Protein AF-A0A6V7ITA4-F1 (afdb_monomer)

Nearest PDB structures (foldseek):
  4k6j-assembly2_B  TM=9.305E-01  e=1.063E-12  Homo sapiens
  4k6j-assembly1_A  TM=8.675E-01  e=6.871E-13  Homo sapiens
  8e0m-assembly3_G  TM=3.648E-01  e=4.131E-01  synthetic construct

Solvent-accessible surface area (backbone atoms only — not comparable to full-atom values): 13290 Å² total; per-residue (Å²): 106,69,67,59,52,50,54,39,35,73,73,67,43,60,83,83,66,52,84,89,68,80,46,73,68,57,54,54,47,48,48,51,46,51,46,28,25,88,87,58,45,62,65,52,37,52,50,36,51,77,73,48,48,52,57,54,44,48,49,50,40,51,54,34,50,54,52,44,63,74,56,42,40,94,79,72,47,85,48,69,80,50,49,54,35,48,56,49,36,30,54,45,30,53,46,50,31,39,37,23,54,95,28,66,67,50,30,56,47,52,56,54,41,80,83,20,46,50,54,59,49,49,52,52,52,46,47,50,33,57,64,46,32,65,77,33,56,34,72,60,80,84,55,71,76,48,71,26,33,49,38,52,54,31,42,52,32,49,47,52,31,52,38,43,43,23,51,80,86,76,90,61,44,58,41,15,49,59,50,56,69,39,86,60,50,64,56,46,42,48,32,44,49,73,50,39,40,80,28,37,25,77,87,50,25,59,58,50,32,51,54,38,49,51,39,52,47,39,29,32,74,72,25,69,69,38,39,52,50,56,72,70,51,70,80,66,82,54,85,78,60,77,80,111

InterPro domains:
  IPR011989 Armadillo-like helical [G3DSA:1.25.10.10] (1-243)
  IPR012502 WAPL domain [PS51271] (1-244)
  IPR016024 Armadillo-type fold [SSF48371] (18-237)
  IPR022771 Wings apart-like protein, C-terminal [PF07814] (1-226)
  IPR039874 Wings apart-like protein [PTHR22100] (1-237)

Sequence (244 aa):
VRQLCADIQAQGHAKHLNLDNITVGQLAMETLLSLTSKRAGEWFKEELRELGGLEHIVKTIKDCHRQIVSSDVTRSGWSEPVLDKLRKVDRCLRVLENVTHKNEENQNYLLKYDDGVLVSTLSNLYYLCGQEIPIYPTIDISDKTSTGAVLRECIIAILNVLINLTHRFNMQSFGSKSLGSQNGIVDCSLHLLLRVPESLPEEKRFDMMMLTLILLINLVEQCDDNKKLLMNAKAPPCPENLFD

Radius of gyration: 18.29 Å; Cα contacts (8 Å, |Δi|>4): 271; chains: 1; bounding box: 39×61×44 Å

Structure (mmCIF, N/CA/C/O backbone):
data_AF-A0A6V7ITA4-F1
#
_entry.id   AF-A0A6V7ITA4-F1
#
loop_
_atom_site.group_PDB
_atom_site.id
_atom_site.type_symbol
_atom_site.label_atom_id
_atom_site.label_alt_id
_atom_site.label_comp_id
_atom_site.label_asym_id
_atom_site.label_entity_id
_atom_site.label_seq_id
_atom_site.pdbx_PDB_ins_code
_atom_site.Cartn_x
_atom_site.Cartn_y
_atom_site.Cartn_z
_atom_site.occupancy
_atom_site.B_iso_or_equiv
_atom_site.auth_seq_id
_atom_site.auth_comp_id
_atom_site.auth_asym_id
_atom_site.auth_atom_id
_atom_site.pdbx_PDB_model_num
ATOM 1 N N . VAL A 1 1 ? 6.123 29.475 -12.576 1.00 60.69 1 VAL A N 1
ATOM 2 C CA . VAL A 1 1 ? 5.907 28.145 -11.951 1.00 60.69 1 VAL A CA 1
ATOM 3 C C . VAL A 1 1 ? 7.199 27.339 -11.894 1.00 60.69 1 VAL A C 1
ATOM 5 O O . VAL A 1 1 ? 7.673 27.145 -10.792 1.00 60.69 1 VAL A O 1
ATOM 8 N N . ARG A 1 2 ? 7.836 26.969 -13.020 1.00 64.44 2 ARG A N 1
ATOM 9 C CA . ARG A 1 2 ? 9.095 26.182 -13.025 1.00 64.44 2 ARG A CA 1
ATOM 10 C C . ARG A 1 2 ? 10.229 26.776 -12.171 1.00 64.44 2 ARG A C 1
ATOM 12 O O . ARG A 1 2 ? 10.816 26.047 -11.388 1.00 64.44 2 ARG A O 1
ATOM 19 N N . GLN A 1 3 ? 10.472 28.089 -12.260 1.00 68.50 3 GLN A N 1
ATOM 20 C CA . GLN A 1 3 ? 11.471 28.773 -11.423 1.00 68.50 3 GLN A CA 1
ATOM 21 C C . GLN A 1 3 ? 11.127 28.688 -9.926 1.00 68.50 3 GLN A C 1
ATOM 23 O O . GLN A 1 3 ? 11.953 28.285 -9.124 1.00 68.50 3 GLN A O 1
ATOM 28 N N . LEU A 1 4 ? 9.865 28.955 -9.573 1.00 68.62 4 LEU A N 1
ATOM 29 C CA . LEU A 1 4 ? 9.365 28.862 -8.198 1.00 68.62 4 LEU A CA 1
ATOM 30 C C . LEU A 1 4 ? 9.500 27.435 -7.636 1.00 68.62 4 LEU A C 1
ATOM 32 O O . LEU A 1 4 ? 9.875 27.238 -6.490 1.00 68.62 4 LEU A O 1
ATOM 36 N N . CYS A 1 5 ? 9.214 26.430 -8.465 1.00 63.66 5 CYS A N 1
ATOM 37 C CA . CYS A 1 5 ? 9.383 25.020 -8.142 1.00 63.66 5 CYS A CA 1
ATOM 38 C C . CYS A 1 5 ? 10.853 24.635 -7.920 1.00 63.66 5 CYS A C 1
ATOM 40 O O . CYS A 1 5 ? 11.138 23.872 -7.002 1.00 63.66 5 CYS A O 1
ATOM 42 N N . ALA A 1 6 ? 11.773 25.178 -8.724 1.00 67.94 6 ALA A N 1
ATOM 43 C CA . ALA A 1 6 ? 13.210 24.977 -8.552 1.00 67.94 6 ALA A CA 1
ATOM 44 C C . ALA A 1 6 ? 13.721 25.627 -7.256 1.00 67.94 6 ALA A C 1
ATOM 46 O O . ALA A 1 6 ? 14.491 25.006 -6.527 1.00 67.94 6 ALA A O 1
ATOM 47 N N . ASP A 1 7 ? 13.230 26.822 -6.919 1.00 70.19 7 ASP A N 1
ATOM 48 C CA . ASP A 1 7 ? 13.590 27.522 -5.682 1.00 70.19 7 ASP A CA 1
ATOM 49 C C . ASP A 1 7 ? 13.069 26.777 -4.436 1.00 70.19 7 ASP A C 1
ATOM 51 O O . ASP A 1 7 ? 13.787 26.633 -3.446 1.00 70.19 7 ASP A O 1
ATOM 55 N N . ILE A 1 8 ? 11.849 26.225 -4.497 1.00 66.56 8 ILE A N 1
ATOM 56 C CA . ILE A 1 8 ? 11.265 25.378 -3.440 1.00 66.56 8 ILE A CA 1
ATOM 57 C C . ILE A 1 8 ? 12.080 24.080 -3.279 1.00 66.56 8 ILE A C 1
ATOM 59 O O . ILE A 1 8 ? 12.412 23.707 -2.150 1.00 66.56 8 ILE A O 1
ATOM 63 N N . GLN A 1 9 ? 12.484 23.444 -4.388 1.00 65.94 9 GLN A N 1
ATOM 64 C CA . GLN A 1 9 ? 13.347 22.255 -4.386 1.00 65.94 9 GLN A CA 1
ATOM 65 C C . GLN A 1 9 ? 14.734 22.532 -3.800 1.00 65.94 9 GLN A C 1
ATOM 67 O O . GLN A 1 9 ? 15.227 21.737 -2.994 1.00 65.94 9 GLN A O 1
ATOM 72 N N . ALA A 1 10 ? 15.336 23.676 -4.129 1.00 64.56 10 ALA A N 1
ATOM 73 C CA . ALA A 1 10 ? 16.619 24.116 -3.584 1.00 64.56 10 ALA A CA 1
ATOM 74 C C . ALA A 1 10 ? 16.559 24.385 -2.069 1.00 64.56 10 ALA A C 1
ATOM 76 O O . ALA A 1 10 ? 17.535 24.149 -1.360 1.00 64.56 10 ALA A O 1
ATOM 77 N N . GLN A 1 11 ? 15.399 24.799 -1.549 1.00 67.88 11 GLN A N 1
ATOM 78 C CA . GLN A 1 11 ? 15.139 24.937 -0.109 1.00 67.88 11 GLN A CA 1
ATOM 79 C C . GLN A 1 11 ? 14.863 23.591 0.593 1.00 67.88 11 GLN A C 1
ATOM 81 O O . GLN A 1 11 ? 14.583 23.555 1.792 1.00 67.88 11 GLN A O 1
ATOM 86 N N . GLY A 1 12 ? 14.946 22.469 -0.131 1.00 58.97 12 GLY A N 1
ATOM 87 C CA . GLY A 1 12 ? 14.715 21.122 0.392 1.00 58.97 12 GLY A CA 1
ATOM 88 C C . GLY A 1 12 ? 13.239 20.730 0.498 1.00 58.97 12 GLY A C 1
ATOM 89 O O . GLY A 1 12 ? 12.929 19.656 1.021 1.00 58.97 12 GLY A O 1
ATOM 90 N N . HIS A 1 13 ? 12.331 21.568 -0.003 1.00 56.75 13 HIS A N 1
ATOM 91 C CA . HIS A 1 13 ? 10.898 21.302 -0.093 1.00 56.75 13 HIS A CA 1
ATOM 92 C C . HIS A 1 13 ? 10.588 20.683 -1.472 1.00 56.75 13 HIS A C 1
ATOM 94 O O . HIS A 1 13 ? 11.157 21.094 -2.464 1.00 56.75 13 HIS A O 1
ATOM 100 N N . ALA A 1 14 ? 9.730 19.662 -1.573 1.00 57.62 14 ALA A N 1
ATOM 101 C CA . ALA A 1 14 ? 9.405 18.991 -2.849 1.00 57.62 14 ALA A CA 1
ATOM 102 C C . ALA A 1 14 ? 10.571 18.255 -3.565 1.00 57.62 14 ALA A C 1
ATOM 104 O O . ALA A 1 14 ? 10.773 18.377 -4.774 1.00 57.62 14 ALA A O 1
ATOM 105 N N . LYS A 1 15 ? 11.328 17.417 -2.835 1.00 57.41 15 LYS A N 1
ATOM 106 C CA . LYS A 1 15 ? 12.465 16.624 -3.370 1.00 57.41 15 LYS A CA 1
ATOM 107 C C . LYS A 1 15 ? 12.127 15.719 -4.567 1.00 57.41 15 LYS A C 1
ATOM 109 O O . LYS A 1 15 ? 13.038 15.330 -5.292 1.00 57.41 15 LYS A O 1
ATOM 114 N N . HIS A 1 16 ? 10.856 15.376 -4.772 1.00 54.78 16 HIS A N 1
ATOM 115 C CA . HIS A 1 16 ? 10.417 14.470 -5.839 1.00 54.78 16 HIS A CA 1
ATOM 116 C C . HIS A 1 16 ? 9.893 15.200 -7.078 1.00 54.78 16 HIS A C 1
ATOM 118 O O . HIS A 1 16 ? 9.454 14.550 -8.029 1.00 54.78 16 HIS A O 1
ATOM 124 N N . LEU A 1 17 ? 9.946 16.534 -7.094 1.00 60.38 17 LEU A N 1
ATOM 125 C CA . LEU A 1 17 ? 9.486 17.305 -8.233 1.00 60.38 17 LEU A CA 1
ATOM 126 C C . LEU A 1 17 ? 10.479 17.170 -9.399 1.00 60.38 17 LEU A C 1
ATOM 128 O O . LEU A 1 17 ? 11.641 17.563 -9.299 1.00 60.38 17 LEU A O 1
ATOM 132 N N . ASN A 1 18 ? 10.015 16.605 -10.515 1.00 61.19 18 ASN A N 1
ATOM 133 C CA . ASN A 1 18 ? 10.768 16.592 -11.764 1.00 61.19 18 ASN A CA 1
ATOM 134 C C . ASN A 1 18 ? 10.519 17.914 -12.507 1.00 61.19 18 ASN A C 1
ATOM 136 O O . ASN A 1 18 ? 9.431 18.140 -13.042 1.00 61.19 18 ASN A O 1
ATOM 140 N N . LEU A 1 19 ? 11.524 18.792 -12.519 1.00 62.81 19 LEU A N 1
ATOM 141 C CA . LEU A 1 19 ? 11.440 20.130 -13.111 1.00 62.81 19 LEU A CA 1
ATOM 142 C C . LEU A 1 19 ? 11.263 20.122 -14.635 1.00 62.81 19 LEU A C 1
ATOM 144 O O . LEU A 1 19 ? 10.888 21.156 -15.193 1.00 62.81 19 LEU A O 1
ATOM 148 N N . ASP A 1 20 ? 11.513 18.995 -15.303 1.00 57.41 20 ASP A N 1
ATOM 149 C CA . ASP A 1 20 ? 11.429 18.874 -16.761 1.00 57.41 20 ASP A CA 1
ATOM 150 C C . ASP A 1 20 ? 10.032 18.480 -17.251 1.00 57.41 20 ASP A C 1
ATOM 152 O O . ASP A 1 20 ? 9.725 18.656 -18.428 1.00 57.41 20 ASP A O 1
ATOM 156 N N . ASN A 1 21 ? 9.153 18.015 -16.355 1.00 57.50 21 ASN A N 1
ATOM 157 C CA . ASN A 1 21 ? 7.785 17.635 -16.703 1.00 57.50 21 ASN A CA 1
ATOM 158 C C . ASN A 1 21 ? 6.817 17.897 -15.536 1.00 57.50 21 ASN A C 1
ATOM 160 O O . ASN A 1 21 ? 6.356 16.968 -14.876 1.00 57.50 21 ASN A O 1
ATOM 164 N N . ILE A 1 22 ? 6.550 19.179 -15.252 1.00 67.50 22 ILE A N 1
ATOM 165 C CA . ILE A 1 22 ? 5.687 19.616 -14.143 1.00 67.50 22 ILE A CA 1
ATOM 166 C C . ILE A 1 22 ? 4.214 19.489 -14.546 1.00 67.50 22 ILE A C 1
ATOM 168 O O . ILE A 1 22 ? 3.698 20.284 -15.331 1.00 67.50 22 ILE A O 1
ATOM 172 N N . THR A 1 23 ? 3.515 18.522 -13.956 1.00 73.81 23 THR A N 1
ATOM 173 C CA . THR A 1 23 ? 2.066 18.335 -14.132 1.00 73.81 23 THR A CA 1
ATOM 174 C C . THR A 1 23 ? 1.264 18.945 -12.978 1.00 73.81 23 THR A C 1
ATOM 176 O O . THR A 1 23 ? 1.737 19.024 -11.842 1.00 73.81 23 THR A O 1
ATOM 179 N N . VAL A 1 24 ? 0.004 19.320 -13.237 1.00 78.44 24 VAL A N 1
ATOM 180 C CA . VAL A 1 24 ? -0.931 19.798 -12.193 1.00 78.44 24 VAL A CA 1
ATOM 181 C C . VAL A 1 24 ? -1.080 18.765 -11.072 1.00 78.44 24 VAL A C 1
ATOM 183 O O . VAL A 1 24 ? -1.081 19.121 -9.896 1.00 78.44 24 VAL A O 1
ATOM 186 N N . GLY A 1 25 ? -1.136 17.477 -11.428 1.00 72.75 25 GLY A N 1
ATOM 187 C CA . GLY A 1 25 ? -1.237 16.386 -10.461 1.00 72.75 25 GLY A CA 1
ATOM 188 C C . GLY A 1 25 ? -0.031 16.294 -9.522 1.00 72.75 25 GLY A C 1
ATOM 189 O O . GLY A 1 25 ? -0.215 16.087 -8.327 1.00 72.75 25 GLY A O 1
ATOM 190 N N . GLN A 1 26 ? 1.194 16.493 -10.022 1.00 70.88 26 GLN A N 1
ATOM 191 C CA . GLN A 1 26 ? 2.394 16.513 -9.175 1.00 70.88 26 GLN A CA 1
ATOM 192 C C . GLN A 1 26 ? 2.409 17.714 -8.227 1.00 70.88 26 GLN A C 1
ATOM 194 O O . GLN A 1 26 ? 2.736 17.551 -7.058 1.00 70.88 26 GLN A O 1
ATOM 199 N N . LEU A 1 27 ? 2.014 18.902 -8.692 1.00 77.75 27 LEU A N 1
ATOM 200 C CA . LEU A 1 27 ? 1.957 20.095 -7.839 1.00 77.75 27 LEU A CA 1
ATOM 201 C C . LEU A 1 27 ? 0.903 19.968 -6.734 1.00 77.75 27 LEU A C 1
ATOM 203 O O . LEU A 1 27 ? 1.170 20.310 -5.581 1.00 77.75 27 LEU A O 1
ATOM 207 N N . ALA A 1 28 ? -0.278 19.446 -7.073 1.00 82.19 28 ALA A N 1
ATOM 208 C CA . ALA A 1 28 ? -1.325 19.166 -6.096 1.00 82.19 28 ALA A CA 1
ATOM 209 C C . ALA A 1 28 ? -0.848 18.142 -5.055 1.00 82.19 28 ALA A C 1
ATOM 211 O O . ALA A 1 28 ? -1.028 18.341 -3.856 1.00 82.19 28 ALA A O 1
ATOM 212 N N . MET A 1 29 ? -0.170 17.087 -5.509 1.00 81.69 29 MET A N 1
ATOM 213 C CA . MET A 1 29 ? 0.399 16.058 -4.645 1.00 81.69 29 MET A CA 1
ATOM 214 C C . MET A 1 29 ? 1.464 16.615 -3.689 1.00 81.69 29 MET A C 1
ATOM 216 O O . MET A 1 29 ? 1.398 16.365 -2.490 1.00 81.69 29 MET A O 1
ATOM 220 N N . GLU A 1 30 ? 2.416 17.407 -4.183 1.00 80.19 30 GLU A N 1
ATOM 221 C CA . GLU A 1 30 ? 3.444 18.035 -3.339 1.00 80.19 30 GLU A CA 1
ATOM 222 C C . GLU A 1 30 ? 2.838 19.014 -2.327 1.00 80.19 30 GLU A C 1
ATOM 224 O O . GLU A 1 30 ? 3.294 19.106 -1.187 1.00 80.19 30 GLU A O 1
ATOM 229 N N . THR A 1 31 ? 1.756 19.697 -2.705 1.00 85.00 31 THR A N 1
ATOM 230 C CA . THR A 1 31 ? 1.006 20.563 -1.790 1.00 85.00 31 THR A CA 1
ATOM 231 C C . THR A 1 31 ? 0.350 19.742 -0.680 1.00 85.00 31 THR A C 1
ATOM 233 O O . THR A 1 31 ? 0.518 20.072 0.491 1.00 85.00 31 THR A O 1
ATOM 236 N N . LEU A 1 32 ? -0.319 18.632 -1.014 1.00 85.12 32 LEU A N 1
ATOM 237 C CA . LEU A 1 32 ? -0.894 17.719 -0.018 1.00 85.12 32 LEU A CA 1
ATOM 238 C C . LEU A 1 32 ? 0.179 17.141 0.911 1.00 85.12 32 LEU A C 1
ATOM 240 O O . LEU A 1 32 ? -0.010 17.138 2.125 1.00 85.12 32 LEU A O 1
ATOM 244 N N . LEU A 1 33 ? 1.324 16.699 0.381 1.00 84.19 33 LEU A N 1
ATOM 245 C CA . LEU A 1 33 ? 2.436 16.202 1.200 1.00 84.19 33 LEU A CA 1
ATOM 246 C C . LEU A 1 33 ? 2.989 17.279 2.138 1.00 84.19 33 LEU A C 1
ATOM 248 O O . LEU A 1 33 ? 3.294 16.985 3.293 1.00 84.19 33 LEU A O 1
ATOM 252 N N . SER A 1 34 ? 3.101 18.519 1.662 1.00 86.00 34 SER A N 1
ATOM 253 C CA . SER A 1 34 ? 3.565 19.653 2.462 1.00 86.00 34 SER A CA 1
ATOM 254 C C . SER A 1 34 ? 2.594 19.977 3.604 1.00 86.00 34 SER A C 1
ATOM 256 O O . SER A 1 34 ? 3.008 20.044 4.765 1.00 86.00 34 SER A O 1
ATOM 258 N N . LEU A 1 35 ? 1.297 20.090 3.296 1.00 86.06 35 LEU A N 1
ATOM 259 C CA . LEU A 1 35 ? 0.243 20.431 4.260 1.00 86.06 35 LEU A CA 1
ATOM 260 C C . LEU A 1 35 ? -0.026 19.321 5.285 1.00 86.06 35 LEU A C 1
ATOM 262 O O . LEU A 1 35 ? -0.475 19.604 6.387 1.00 86.06 35 LEU A O 1
ATOM 266 N N . THR A 1 36 ? 0.273 18.066 4.949 1.00 83.56 36 THR A N 1
ATOM 267 C CA . THR A 1 36 ? 0.129 16.909 5.857 1.00 83.56 36 THR A CA 1
ATOM 268 C C . THR A 1 36 ? 1.426 16.552 6.590 1.00 83.56 36 THR A C 1
ATOM 270 O O . THR A 1 36 ? 1.469 15.592 7.364 1.00 83.56 36 THR A O 1
ATOM 273 N N . SER A 1 37 ? 2.509 17.296 6.346 1.00 84.50 37 SER A N 1
ATOM 274 C CA . SER A 1 37 ? 3.824 17.006 6.916 1.00 84.50 37 SER A CA 1
ATOM 275 C C . SER A 1 37 ? 3.876 17.253 8.427 1.00 84.50 37 SER A C 1
ATOM 277 O O . SER A 1 37 ? 3.111 18.036 8.985 1.00 84.50 37 SER A O 1
ATOM 279 N N . LYS A 1 38 ? 4.878 16.666 9.098 1.00 76.44 38 LYS A N 1
ATOM 280 C CA . LYS A 1 38 ? 5.158 16.918 10.528 1.00 76.44 38 LYS A CA 1
ATOM 281 C C . LYS A 1 38 ? 5.292 18.407 10.872 1.00 76.44 38 LYS A C 1
ATOM 283 O O . LYS A 1 38 ? 5.016 18.791 12.000 1.00 76.44 38 LYS A O 1
ATOM 288 N N . ARG A 1 39 ? 5.736 19.232 9.917 1.00 78.31 39 ARG A N 1
ATOM 289 C CA . ARG A 1 39 ? 5.937 20.676 10.102 1.00 78.31 39 ARG A CA 1
ATOM 290 C C . ARG A 1 39 ? 4.622 21.459 10.085 1.00 78.31 39 ARG A C 1
ATOM 292 O O . ARG A 1 39 ? 4.556 22.507 10.714 1.00 78.31 39 ARG A O 1
ATOM 299 N N . ALA A 1 40 ? 3.616 20.974 9.361 1.00 79.69 40 ALA A N 1
ATOM 300 C CA . ALA A 1 40 ? 2.336 21.656 9.189 1.00 79.69 40 ALA A CA 1
ATOM 301 C C . ALA A 1 40 ? 1.361 21.438 10.364 1.00 79.69 40 ALA A C 1
ATOM 303 O O . ALA A 1 40 ? 0.397 22.185 10.497 1.00 79.69 40 ALA A O 1
ATOM 304 N N . GLY A 1 41 ? 1.638 20.464 11.239 1.00 79.38 41 GLY A N 1
ATOM 305 C CA . GLY A 1 41 ? 0.789 20.131 12.385 1.00 79.38 41 GLY A CA 1
ATOM 306 C C . GLY A 1 41 ? -0.314 19.121 12.049 1.00 79.38 41 GLY A C 1
ATOM 307 O O . GLY A 1 41 ? -0.282 18.468 11.005 1.00 79.38 41 GLY A O 1
ATOM 308 N N . GLU A 1 42 ? -1.263 18.945 12.970 1.00 84.62 42 GLU A N 1
ATOM 309 C CA . GLU A 1 42 ? -2.320 17.921 12.869 1.00 84.62 42 GLU A CA 1
ATOM 310 C C . GLU A 1 42 ? -3.604 18.431 12.213 1.00 84.62 42 GLU A C 1
ATOM 312 O O . GLU A 1 42 ? -4.275 17.650 11.543 1.00 84.62 42 GLU A O 1
ATOM 317 N N . TRP A 1 43 ? -3.873 19.739 12.292 1.00 88.06 43 TRP A N 1
ATOM 318 C CA . TRP A 1 43 ? -5.112 20.357 11.803 1.00 88.06 43 TRP A CA 1
ATOM 319 C C . TRP A 1 43 ? -5.505 19.907 10.387 1.00 88.06 43 TRP A C 1
ATOM 321 O O . TRP A 1 43 ? -6.607 19.416 10.174 1.00 88.06 43 TRP A O 1
ATOM 331 N N . PHE A 1 44 ? -4.594 19.988 9.410 1.00 89.75 44 PHE A N 1
ATOM 332 C CA . PHE A 1 44 ? -4.937 19.625 8.030 1.00 89.75 44 PHE A CA 1
ATOM 333 C C . PHE A 1 44 ? -5.177 18.117 7.847 1.00 89.75 44 PHE A C 1
ATOM 335 O O . PHE A 1 44 ? -5.891 17.709 6.934 1.00 89.75 44 PHE A O 1
ATOM 342 N N . LYS A 1 45 ? -4.588 17.266 8.699 1.00 93.06 45 LYS A N 1
ATOM 343 C CA . LYS A 1 45 ? -4.830 15.816 8.657 1.00 93.06 45 LYS A CA 1
ATOM 344 C C . LYS A 1 45 ? -6.254 15.484 9.096 1.00 93.06 45 LYS A C 1
ATOM 346 O O . LYS A 1 45 ? -6.831 14.547 8.550 1.00 93.06 45 LYS A O 1
ATOM 351 N N . GLU A 1 46 ? -6.774 16.219 10.075 1.00 92.56 46 GLU A N 1
ATOM 352 C CA . GLU A 1 46 ? -8.144 16.093 10.582 1.00 92.56 46 GLU A CA 1
ATOM 353 C C . GLU A 1 46 ? -9.138 16.686 9.585 1.00 92.56 46 GLU A C 1
ATOM 355 O O . GLU A 1 46 ? -10.061 15.995 9.164 1.00 92.56 46 GLU A O 1
ATOM 360 N N . GLU A 1 47 ? -8.873 17.895 9.087 1.00 93.62 47 GLU A N 1
ATOM 361 C CA . GLU A 1 47 ? -9.710 18.555 8.079 1.00 93.62 47 GLU A CA 1
ATOM 362 C C . GLU A 1 47 ? -9.846 17.697 6.804 1.00 93.62 47 GLU A C 1
ATOM 364 O O . GLU A 1 47 ? -10.934 17.544 6.248 1.00 93.62 47 GLU A O 1
ATOM 369 N N . LEU A 1 48 ? -8.755 17.061 6.352 1.00 94.44 48 LEU A N 1
ATOM 370 C CA . LEU A 1 48 ? -8.792 16.169 5.188 1.00 94.44 48 LEU A CA 1
ATOM 371 C C . LEU A 1 48 ? -9.713 14.958 5.406 1.00 94.44 48 LEU A C 1
ATOM 373 O O . LEU A 1 48 ? -10.309 14.472 4.444 1.00 94.44 48 LEU A O 1
ATOM 377 N N . ARG A 1 49 ? -9.825 14.463 6.643 1.00 96.69 49 ARG A N 1
ATOM 378 C CA . ARG A 1 49 ? -10.770 13.402 7.011 1.00 96.69 49 ARG A CA 1
ATOM 379 C C . ARG A 1 49 ? -12.195 13.946 7.060 1.00 96.69 49 ARG A C 1
ATOM 381 O O . ARG A 1 49 ? -13.075 13.359 6.445 1.00 96.69 49 ARG A O 1
ATOM 388 N N . GLU A 1 50 ? -12.421 15.059 7.750 1.00 95.88 50 GLU A N 1
ATOM 389 C CA . GLU A 1 50 ? -13.760 15.634 7.952 1.00 95.88 50 GLU A CA 1
ATOM 390 C C . GLU A 1 50 ? -14.434 16.063 6.644 1.00 95.88 50 GLU A C 1
ATOM 392 O O . GLU A 1 50 ? -15.646 15.916 6.490 1.00 95.88 50 GLU A O 1
ATOM 397 N N . LEU A 1 51 ? -13.650 16.529 5.669 1.00 95.56 51 LEU A N 1
ATOM 398 C CA . LEU A 1 51 ? -14.143 16.949 4.355 1.00 95.56 51 LEU A CA 1
ATOM 399 C C . LEU A 1 51 ? -14.238 15.810 3.322 1.00 95.56 51 LEU A C 1
ATOM 401 O O . LEU A 1 51 ? -14.512 16.070 2.147 1.00 95.56 51 LEU A O 1
ATOM 405 N N . GLY A 1 52 ? -14.006 14.554 3.712 1.00 94.94 52 GLY A N 1
ATOM 406 C CA . GLY A 1 52 ? -14.152 13.397 2.822 1.00 94.94 52 GLY A CA 1
ATOM 407 C C . GLY A 1 52 ? -12.956 13.132 1.890 1.00 94.94 52 GLY A C 1
ATOM 408 O O . GLY A 1 52 ? -13.063 12.406 0.892 1.00 94.94 52 GLY A O 1
ATOM 409 N N . GLY A 1 53 ? -11.808 13.764 2.149 1.00 96.12 53 GLY A N 1
ATOM 410 C CA . GLY A 1 53 ? -10.612 13.647 1.315 1.00 96.12 53 GLY A CA 1
ATOM 411 C C . GLY A 1 53 ? -9.966 12.264 1.389 1.00 96.12 53 GLY A C 1
ATOM 412 O O . GLY A 1 53 ? -9.486 11.752 0.373 1.00 96.12 53 GLY A O 1
ATOM 413 N N . LEU A 1 54 ? -9.994 11.622 2.561 1.00 97.50 54 LEU A N 1
ATOM 414 C CA . LEU A 1 54 ? -9.440 10.278 2.746 1.00 97.50 54 LEU A CA 1
ATOM 415 C C . LEU A 1 54 ? -10.210 9.230 1.932 1.00 97.50 54 LEU A C 1
ATOM 417 O O . LEU A 1 54 ? -9.609 8.368 1.295 1.00 97.50 54 LEU A O 1
ATOM 421 N N . GLU A 1 55 ? -11.526 9.347 1.866 1.00 97.56 55 GLU A N 1
ATOM 422 C CA . GLU A 1 55 ? -12.442 8.480 1.132 1.00 97.56 55 GLU A CA 1
ATOM 423 C C . GLU A 1 55 ? -12.175 8.560 -0.363 1.00 97.56 55 GLU A C 1
ATOM 425 O O . GLU A 1 55 ? -12.135 7.537 -1.052 1.00 97.56 55 GLU A O 1
ATOM 430 N N . HIS A 1 56 ? -11.932 9.770 -0.871 1.00 97.06 56 HIS A N 1
ATOM 431 C CA . HIS A 1 56 ? -11.556 9.968 -2.263 1.00 97.06 56 HIS A CA 1
ATOM 432 C C . HIS A 1 56 ? -10.215 9.295 -2.594 1.00 97.06 56 HIS A C 1
ATOM 434 O O . HIS A 1 56 ? -10.073 8.672 -3.654 1.00 97.06 56 HIS A O 1
ATOM 440 N N . ILE A 1 57 ? -9.242 9.373 -1.682 1.00 97.75 57 ILE A N 1
ATOM 441 C CA . ILE A 1 57 ? -7.942 8.709 -1.827 1.00 97.75 57 ILE A CA 1
ATOM 442 C C . ILE A 1 57 ? -8.117 7.183 -1.812 1.00 97.75 57 ILE A C 1
ATOM 444 O O . ILE A 1 57 ? -7.642 6.511 -2.730 1.00 97.75 57 ILE A O 1
ATOM 448 N N . VAL A 1 58 ? -8.849 6.631 -0.839 1.00 98.50 58 VAL A N 1
ATOM 449 C CA . VAL A 1 58 ? -9.122 5.184 -0.739 1.00 98.50 58 VAL A CA 1
ATOM 450 C C . VAL A 1 58 ? -9.852 4.679 -1.983 1.00 98.50 58 VAL A C 1
ATOM 452 O O . VAL A 1 58 ? -9.450 3.671 -2.568 1.00 98.50 58 VAL A O 1
ATOM 455 N N . LYS A 1 59 ? -10.875 5.402 -2.452 1.00 98.19 59 LYS A N 1
ATOM 456 C CA . LYS A 1 59 ? -11.600 5.074 -3.686 1.00 98.19 59 LYS A CA 1
ATOM 457 C C . LYS A 1 59 ? -10.671 5.066 -4.897 1.00 98.19 59 LYS A C 1
ATOM 459 O O . LYS A 1 59 ? -10.715 4.135 -5.694 1.00 98.19 59 LYS A O 1
ATOM 464 N N . THR A 1 60 ? -9.784 6.052 -5.001 1.00 97.94 60 THR A N 1
ATOM 465 C CA . THR A 1 60 ? -8.794 6.119 -6.082 1.00 97.94 60 THR A CA 1
ATOM 466 C C . THR A 1 60 ? -7.857 4.910 -6.071 1.00 97.94 60 THR A C 1
ATOM 468 O O . THR A 1 60 ? -7.607 4.334 -7.133 1.00 97.94 60 THR A O 1
ATOM 471 N N . ILE A 1 61 ?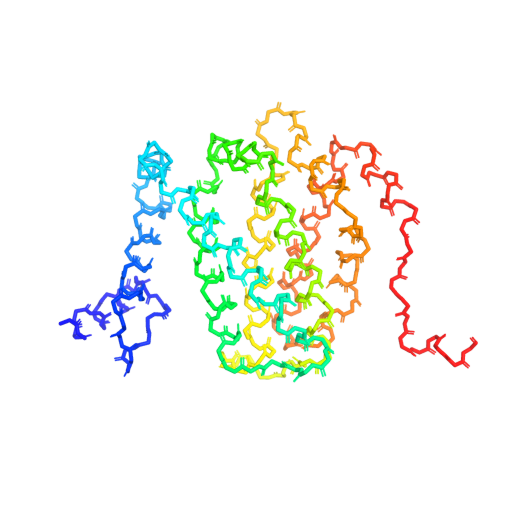 -7.366 4.497 -4.897 1.00 98.62 61 ILE A N 1
ATOM 472 C CA . ILE A 1 61 ? -6.520 3.301 -4.752 1.00 98.62 61 ILE A CA 1
ATOM 473 C C . ILE A 1 61 ? -7.301 2.045 -5.164 1.00 98.62 61 ILE A C 1
ATOM 475 O O . ILE A 1 61 ? -6.803 1.261 -5.973 1.00 98.62 61 ILE A O 1
ATOM 479 N N . LYS A 1 62 ? -8.538 1.885 -4.676 1.00 98.44 62 LYS A N 1
ATOM 480 C CA . LYS A 1 62 ? -9.438 0.761 -5.000 1.00 98.44 62 LYS A CA 1
ATOM 481 C C . LYS A 1 62 ? -9.703 0.655 -6.505 1.00 98.44 62 LYS A C 1
ATOM 483 O O . LYS A 1 62 ? -9.591 -0.432 -7.074 1.00 98.44 62 LYS A O 1
ATOM 488 N N . ASP A 1 63 ? -9.991 1.776 -7.161 1.00 98.25 63 ASP A N 1
ATOM 489 C CA . ASP A 1 63 ? -10.250 1.830 -8.602 1.00 98.25 63 ASP A CA 1
ATOM 490 C C . ASP A 1 63 ? -8.993 1.495 -9.420 1.00 98.25 63 ASP A C 1
ATOM 492 O O . ASP A 1 63 ? -9.071 0.747 -10.397 1.00 98.25 63 ASP A O 1
ATOM 496 N N . CYS A 1 64 ? -7.820 1.992 -9.009 1.00 98.31 64 CYS A N 1
ATOM 497 C CA . CYS A 1 64 ? -6.550 1.650 -9.656 1.00 98.31 64 CYS A CA 1
ATOM 498 C C . CYS A 1 64 ? -6.214 0.165 -9.482 1.00 98.31 64 CYS A C 1
ATOM 500 O O . CYS A 1 64 ? -5.893 -0.497 -10.467 1.00 98.31 64 CYS A O 1
ATOM 502 N N . HIS A 1 65 ? -6.353 -0.374 -8.268 1.00 97.94 65 HIS A N 1
ATOM 503 C CA . HIS A 1 65 ? -6.160 -1.796 -7.980 1.00 97.94 65 HIS A CA 1
ATOM 504 C C . HIS A 1 65 ? -7.062 -2.675 -8.853 1.00 97.94 65 HIS A C 1
ATOM 506 O O . HIS A 1 65 ? -6.568 -3.578 -9.525 1.00 97.94 65 HIS A O 1
ATOM 512 N N . ARG A 1 66 ? -8.365 -2.368 -8.932 1.00 97.75 66 ARG A N 1
ATOM 513 C CA . ARG A 1 66 ? -9.310 -3.106 -9.787 1.00 97.75 66 ARG A CA 1
ATOM 514 C C . ARG A 1 66 ? -8.842 -3.148 -11.241 1.00 97.75 66 ARG A C 1
ATOM 516 O O . ARG A 1 66 ? -8.937 -4.185 -11.891 1.00 97.75 66 ARG A O 1
ATOM 523 N N . GLN A 1 67 ? -8.342 -2.025 -11.748 1.00 97.00 67 GLN A N 1
ATOM 524 C CA . GLN A 1 67 ? -7.857 -1.937 -13.119 1.00 97.00 67 GLN A CA 1
ATOM 525 C C . GLN A 1 67 ? -6.541 -2.699 -13.342 1.00 97.00 67 GLN A C 1
ATOM 527 O O . GLN A 1 67 ? -6.376 -3.307 -14.400 1.00 97.00 67 GLN A O 1
ATOM 532 N N . ILE A 1 68 ? -5.624 -2.684 -12.370 1.00 96.75 68 ILE A N 1
ATOM 533 C CA . ILE A 1 68 ? -4.380 -3.471 -12.410 1.00 96.75 68 ILE A CA 1
ATOM 534 C C . ILE A 1 68 ? -4.720 -4.964 -12.465 1.00 96.75 68 ILE A C 1
ATOM 536 O O . ILE A 1 68 ? -4.272 -5.653 -13.377 1.00 96.75 68 ILE A O 1
ATOM 540 N N . VAL A 1 69 ? -5.601 -5.437 -11.577 1.00 93.62 69 VAL A N 1
ATOM 541 C CA . VAL A 1 69 ? -6.057 -6.838 -11.555 1.00 93.62 69 VAL A CA 1
ATOM 542 C C . VAL A 1 69 ? -6.738 -7.224 -12.868 1.00 93.62 69 VAL A C 1
ATOM 544 O O . VAL A 1 69 ? -6.437 -8.272 -13.430 1.00 93.62 69 VAL A O 1
ATOM 547 N N . SER A 1 70 ? -7.603 -6.362 -13.417 1.00 94.25 70 SER A N 1
ATOM 548 C CA . SER A 1 70 ? -8.270 -6.639 -14.699 1.00 94.25 70 SER A CA 1
ATOM 549 C C . SER A 1 70 ? -7.326 -6.700 -15.903 1.00 94.25 70 SER A C 1
ATOM 551 O O . SER A 1 70 ? -7.735 -7.170 -16.959 1.00 94.25 70 SER A O 1
ATOM 553 N N . SER A 1 71 ? -6.093 -6.206 -15.759 1.00 92.75 71 SER A N 1
ATOM 554 C CA . SER A 1 71 ? -5.097 -6.209 -16.833 1.00 92.75 71 SER A CA 1
ATOM 555 C C . SER A 1 71 ? -4.265 -7.499 -16.875 1.00 92.75 71 SER A C 1
ATOM 557 O O . SER A 1 71 ? -3.467 -7.631 -17.788 1.00 92.75 71 SER A O 1
ATOM 559 N N . ASP A 1 72 ? -4.438 -8.424 -15.916 1.00 89.06 72 ASP A N 1
ATOM 560 C CA . ASP A 1 72 ? -3.706 -9.704 -15.805 1.00 89.06 72 ASP A CA 1
ATOM 561 C C . ASP A 1 72 ? -2.175 -9.563 -15.963 1.00 89.06 72 ASP A C 1
ATOM 563 O O . ASP A 1 72 ? -1.521 -10.301 -16.703 1.00 89.06 72 ASP A O 1
ATOM 567 N N . VAL A 1 73 ? -1.594 -8.590 -15.245 1.00 91.19 73 VAL A N 1
ATOM 568 C CA . VAL A 1 73 ? -0.163 -8.228 -15.343 1.00 91.19 73 VAL A CA 1
ATOM 569 C C . VAL A 1 73 ? 0.788 -9.405 -15.124 1.00 91.19 73 VAL A C 1
ATOM 571 O O . VAL A 1 73 ? 1.851 -9.440 -15.734 1.00 91.19 73 VAL A O 1
ATOM 574 N N . THR A 1 74 ? 0.376 -10.402 -14.335 1.00 87.75 74 THR A N 1
ATOM 575 C CA . THR A 1 74 ? 1.164 -11.617 -14.064 1.00 87.75 74 THR A CA 1
ATOM 576 C C . THR A 1 74 ? 1.363 -12.495 -15.303 1.00 87.75 74 THR A C 1
ATOM 578 O O . THR A 1 74 ? 2.304 -13.282 -15.365 1.00 87.75 74 THR A O 1
ATOM 581 N N . ARG A 1 75 ? 0.491 -12.364 -16.314 1.00 88.88 75 ARG A N 1
ATOM 582 C CA . ARG A 1 75 ? 0.587 -13.091 -17.588 1.00 88.88 75 ARG A CA 1
ATOM 583 C C . ARG A 1 75 ? 0.983 -12.200 -18.753 1.00 88.88 75 ARG A C 1
ATOM 585 O O . ARG A 1 75 ? 1.746 -12.631 -19.612 1.00 88.88 75 ARG A O 1
ATOM 592 N N . SER A 1 76 ? 0.444 -10.984 -18.817 1.00 90.00 76 SER A N 1
ATOM 593 C CA . SER A 1 76 ? 0.673 -10.066 -19.939 1.00 90.00 76 SER A CA 1
ATOM 594 C C . SER A 1 76 ? 1.887 -9.155 -19.757 1.00 90.00 76 SER A C 1
ATOM 596 O O . SER A 1 76 ? 2.247 -8.435 -20.687 1.00 90.00 76 SER A O 1
ATOM 598 N N . GLY A 1 77 ? 2.479 -9.134 -18.562 1.00 92.31 77 GLY A N 1
ATOM 599 C CA . GLY A 1 77 ? 3.490 -8.161 -18.172 1.00 92.31 77 GLY A CA 1
ATOM 600 C C . GLY A 1 77 ? 2.916 -6.768 -17.894 1.00 92.31 77 GLY A C 1
ATOM 601 O O . GLY A 1 77 ? 1.716 -6.500 -18.045 1.00 92.31 77 GLY A O 1
ATOM 602 N N . TRP A 1 78 ? 3.801 -5.860 -17.481 1.00 96.44 78 TRP A N 1
ATOM 603 C CA . TRP A 1 78 ? 3.457 -4.485 -17.122 1.00 96.44 78 TRP A CA 1
ATOM 604 C C . TRP A 1 78 ? 3.547 -3.548 -18.324 1.00 96.44 78 TRP A C 1
ATOM 606 O O . TRP A 1 78 ? 4.627 -3.268 -18.835 1.00 96.44 78 TRP A O 1
ATOM 616 N N . SER A 1 79 ? 2.403 -3.009 -18.744 1.00 95.25 79 SER A N 1
ATOM 617 C CA . SER A 1 79 ? 2.349 -1.925 -19.729 1.00 95.25 79 SER A CA 1
ATOM 618 C C . SER A 1 79 ? 2.378 -0.553 -19.048 1.00 95.25 79 SER A C 1
ATOM 620 O O . SER A 1 79 ? 1.925 -0.409 -17.909 1.00 95.25 79 SER A O 1
ATOM 622 N N . GLU A 1 80 ? 2.850 0.482 -19.750 1.00 94.31 80 GLU A N 1
ATOM 623 C CA . GLU A 1 80 ? 2.903 1.851 -19.206 1.00 94.31 80 GLU A CA 1
ATOM 624 C C . GLU A 1 80 ? 1.563 2.366 -18.649 1.00 94.31 80 GLU A C 1
ATOM 626 O O . GLU A 1 80 ? 1.557 2.887 -17.534 1.00 94.31 80 GLU A O 1
ATOM 631 N N . PRO A 1 81 ? 0.399 2.151 -19.302 1.00 95.44 81 PRO A N 1
ATOM 632 C CA . PRO A 1 81 ? -0.882 2.567 -18.730 1.00 95.44 81 PRO A CA 1
ATOM 633 C C . PRO A 1 81 ? -1.205 1.904 -17.386 1.00 95.44 81 PRO A C 1
ATOM 635 O O . PRO A 1 81 ? -1.949 2.466 -16.582 1.00 95.44 81 PRO A O 1
ATOM 638 N N . VAL A 1 82 ? -0.696 0.694 -17.137 1.00 96.19 82 VAL A N 1
ATOM 639 C CA . VAL A 1 82 ? -0.883 -0.010 -15.862 1.00 96.19 82 VAL A CA 1
ATOM 640 C C . VAL A 1 82 ? 0.131 0.476 -14.827 1.00 96.19 82 VAL A C 1
ATOM 642 O O . VAL A 1 82 ? -0.246 0.720 -13.679 1.00 96.19 82 VAL A O 1
ATOM 645 N N . LEU A 1 83 ? 1.377 0.723 -15.237 1.00 96.31 83 LEU A N 1
ATOM 646 C CA . LEU A 1 83 ? 2.392 1.351 -14.386 1.00 96.31 83 LEU A CA 1
ATOM 647 C C . LEU A 1 83 ? 1.964 2.744 -13.922 1.00 96.31 83 LEU A C 1
ATOM 649 O O . LEU A 1 83 ? 2.144 3.077 -12.754 1.00 96.31 83 LEU A O 1
ATOM 653 N N . ASP A 1 84 ? 1.308 3.535 -14.767 1.00 94.94 84 ASP A N 1
ATOM 654 C CA . ASP A 1 84 ? 0.774 4.845 -14.382 1.00 94.94 84 ASP A CA 1
ATOM 655 C C . ASP A 1 84 ? -0.287 4.763 -13.281 1.00 94.94 84 ASP A C 1
ATOM 657 O O . ASP A 1 84 ? -0.353 5.638 -12.409 1.00 94.94 84 ASP A O 1
ATOM 661 N N . LYS A 1 85 ? -1.089 3.693 -13.270 1.00 96.31 85 LYS A N 1
ATOM 662 C CA . LYS A 1 85 ? -2.049 3.422 -12.190 1.00 96.31 85 LYS A CA 1
ATOM 663 C C . LYS A 1 85 ? -1.316 3.071 -10.905 1.00 96.31 85 LYS A C 1
ATOM 665 O O . LYS A 1 85 ? -1.678 3.595 -9.855 1.00 96.31 85 LYS A O 1
ATOM 670 N N . LEU A 1 86 ? -0.260 2.264 -10.982 1.00 97.44 86 LEU A N 1
ATOM 671 C CA . LEU A 1 86 ? 0.560 1.929 -9.819 1.00 97.44 86 LEU A CA 1
ATOM 672 C C . LEU A 1 86 ? 1.290 3.165 -9.263 1.00 97.44 86 LEU A C 1
ATOM 674 O O . LEU A 1 86 ? 1.240 3.416 -8.064 1.00 97.44 86 LEU A O 1
ATOM 678 N N . ARG A 1 87 ? 1.845 4.029 -10.124 1.00 95.25 87 ARG A N 1
ATOM 679 C CA . ARG A 1 87 ? 2.410 5.339 -9.737 1.00 95.25 87 ARG A CA 1
ATOM 680 C C . ARG A 1 87 ? 1.353 6.260 -9.116 1.00 95.25 87 ARG A C 1
ATOM 682 O O . ARG A 1 87 ? 1.654 7.083 -8.255 1.00 95.25 87 ARG A O 1
ATOM 689 N N . LYS A 1 88 ? 0.094 6.168 -9.558 1.00 95.31 88 LYS A N 1
ATOM 690 C CA . LYS A 1 88 ? -1.021 6.901 -8.941 1.00 95.31 88 LYS A CA 1
ATOM 691 C C . LYS A 1 88 ? -1.339 6.364 -7.545 1.00 95.31 88 LYS A C 1
ATOM 693 O O . LYS A 1 88 ? -1.531 7.178 -6.646 1.00 95.31 88 LYS A O 1
ATOM 698 N N . VAL A 1 89 ? -1.344 5.043 -7.367 1.00 98.00 89 VAL A N 1
ATOM 699 C CA . VAL A 1 89 ? -1.481 4.392 -6.056 1.00 98.00 89 VAL A CA 1
ATOM 700 C C . VAL A 1 89 ? -0.351 4.819 -5.125 1.00 98.00 89 VAL A C 1
ATOM 702 O O . VAL A 1 89 ? -0.645 5.296 -4.036 1.00 98.00 89 VAL A O 1
ATOM 705 N N . ASP A 1 90 ? 0.906 4.745 -5.569 1.00 96.31 90 ASP A N 1
ATOM 706 C CA . ASP A 1 90 ? 2.078 5.207 -4.814 1.00 96.31 90 ASP A CA 1
ATOM 707 C C . ASP A 1 90 ? 1.885 6.635 -4.280 1.00 96.31 90 ASP A C 1
ATOM 709 O O . ASP A 1 90 ? 1.951 6.872 -3.075 1.00 96.31 90 ASP A O 1
ATOM 713 N N . ARG A 1 91 ? 1.512 7.582 -5.149 1.00 93.38 91 ARG A N 1
ATOM 714 C CA . ARG A 1 91 ? 1.223 8.958 -4.720 1.00 93.38 91 ARG A CA 1
ATOM 715 C C . ARG A 1 91 ? 0.136 9.006 -3.644 1.00 93.38 91 ARG A C 1
ATOM 717 O O . ARG A 1 91 ? 0.329 9.621 -2.602 1.00 93.38 91 ARG A O 1
ATOM 724 N N . CYS A 1 92 ? -0.988 8.329 -3.848 1.00 96.81 92 CYS A N 1
ATOM 725 C CA . CYS A 1 92 ? -2.047 8.269 -2.843 1.00 96.81 92 CYS A CA 1
ATOM 726 C C . CYS A 1 92 ? -1.547 7.719 -1.493 1.00 96.81 92 CYS A C 1
ATOM 728 O O . CYS A 1 92 ? -1.859 8.292 -0.449 1.00 96.81 92 CYS A O 1
ATOM 730 N N . LEU A 1 93 ? -0.726 6.667 -1.510 1.00 98.06 93 LEU A N 1
ATOM 731 C CA . LEU A 1 93 ? -0.160 6.053 -0.308 1.00 98.06 93 LEU A CA 1
ATOM 732 C C . LEU A 1 93 ? 0.749 6.999 0.465 1.00 98.06 93 LEU A C 1
ATOM 734 O O . LEU A 1 93 ? 0.681 7.025 1.686 1.00 98.06 93 LEU A O 1
ATOM 738 N N . ARG A 1 94 ? 1.535 7.833 -0.216 1.00 95.31 94 ARG A N 1
ATOM 739 C CA . ARG A 1 94 ? 2.395 8.820 0.453 1.00 95.31 94 ARG A CA 1
ATOM 740 C C . ARG A 1 94 ? 1.592 9.884 1.210 1.00 95.31 94 ARG A C 1
ATOM 742 O O . ARG A 1 94 ? 2.018 10.334 2.270 1.00 95.31 94 ARG A O 1
ATOM 749 N N . VAL A 1 95 ? 0.412 10.268 0.706 1.00 95.44 95 VAL A N 1
ATOM 750 C CA . VAL A 1 95 ? -0.514 11.119 1.480 1.00 95.44 95 VAL A CA 1
ATOM 751 C C . VAL A 1 95 ? -1.055 10.345 2.679 1.00 95.44 95 VAL A C 1
ATOM 753 O O . VAL A 1 95 ? -1.028 10.869 3.791 1.00 95.44 95 VAL A O 1
ATOM 756 N N . LEU A 1 96 ? -1.500 9.097 2.469 1.00 97.31 96 LEU A N 1
ATOM 757 C CA . LEU A 1 96 ? -2.012 8.244 3.546 1.00 97.31 96 LEU A CA 1
ATOM 758 C C . LEU A 1 96 ? -0.971 8.014 4.647 1.00 97.31 96 LEU A C 1
ATOM 760 O O . LEU A 1 96 ? -1.316 8.071 5.823 1.00 97.31 96 LEU A O 1
ATOM 764 N N . GLU A 1 97 ? 0.298 7.825 4.298 1.00 96.00 97 GLU A N 1
ATOM 765 C CA . GLU A 1 97 ? 1.407 7.704 5.244 1.00 96.00 97 GLU A CA 1
ATOM 766 C C . GLU A 1 97 ? 1.479 8.941 6.148 1.00 96.00 97 GLU A C 1
ATOM 768 O O . GLU A 1 97 ? 1.467 8.821 7.372 1.00 96.00 97 GLU A O 1
ATOM 773 N N . ASN A 1 98 ? 1.480 10.143 5.569 1.00 94.12 98 ASN A N 1
ATOM 774 C CA . ASN A 1 98 ? 1.579 11.379 6.341 1.00 94.12 98 ASN A CA 1
ATOM 775 C C . ASN A 1 98 ? 0.388 11.584 7.280 1.00 94.12 98 ASN A C 1
ATOM 777 O O . ASN A 1 98 ? 0.567 11.921 8.456 1.00 94.12 98 ASN A O 1
ATOM 781 N N . VAL A 1 99 ? -0.829 11.392 6.770 1.00 95.75 99 VAL A N 1
ATOM 782 C CA . VAL A 1 99 ? -2.058 11.656 7.534 1.00 95.75 99 VAL A CA 1
ATOM 783 C C . VAL A 1 99 ? -2.325 10.597 8.592 1.00 95.75 99 VAL A C 1
ATOM 785 O O . VAL A 1 99 ? -2.987 10.909 9.573 1.00 95.75 99 VAL A O 1
ATOM 788 N N . THR A 1 100 ? -1.779 9.389 8.438 1.00 94.81 100 THR A N 1
ATOM 789 C CA . THR A 1 100 ? -1.818 8.341 9.469 1.00 94.81 100 THR A CA 1
ATOM 790 C C . THR A 1 100 ? -0.641 8.420 10.432 1.00 94.81 100 THR A C 1
ATOM 792 O O . THR A 1 100 ? -0.724 7.881 11.532 1.00 94.81 100 THR A O 1
ATOM 795 N N . HIS A 1 101 ? 0.453 9.104 10.091 1.00 93.06 101 HIS A N 1
ATOM 796 C CA . HIS A 1 101 ? 1.598 9.208 10.987 1.00 93.06 101 HIS A CA 1
ATOM 797 C C . HIS A 1 101 ? 1.229 9.942 12.282 1.00 93.06 101 HIS A C 1
ATOM 799 O O . HIS A 1 101 ? 0.931 11.141 12.254 1.00 93.06 101 HIS A O 1
ATOM 805 N N . LYS A 1 102 ? 1.315 9.223 13.410 1.00 89.69 102 LYS A N 1
ATOM 806 C CA . LYS A 1 102 ? 0.964 9.710 14.756 1.00 89.69 102 LYS A CA 1
ATOM 807 C C . LYS A 1 102 ? -0.450 10.291 14.874 1.00 89.69 102 LYS A C 1
ATOM 809 O O . LYS A 1 102 ? -0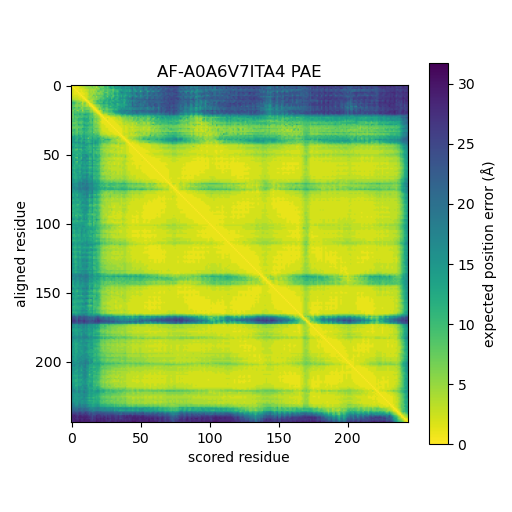.681 11.121 15.735 1.00 89.69 102 LYS A O 1
ATOM 814 N N . ASN A 1 103 ? -1.386 9.848 14.037 1.00 91.75 103 ASN A N 1
ATOM 815 C CA . ASN A 1 103 ? -2.773 10.300 14.090 1.00 91.75 103 ASN A CA 1
ATOM 816 C C . ASN A 1 103 ? -3.700 9.085 14.218 1.00 91.75 103 ASN A C 1
ATOM 818 O O . ASN A 1 103 ? -4.053 8.438 13.230 1.00 91.75 103 ASN A O 1
ATOM 822 N N . GLU A 1 104 ? -4.034 8.751 15.463 1.00 91.56 104 GLU A N 1
ATOM 823 C CA . GLU A 1 104 ? -4.837 7.577 15.816 1.00 91.56 104 GLU A CA 1
ATOM 824 C C . GLU A 1 104 ? -6.242 7.634 15.202 1.00 91.56 104 GLU A C 1
ATOM 826 O O . GLU A 1 104 ? -6.766 6.624 14.735 1.00 91.56 104 GLU A O 1
ATOM 831 N N . GLU A 1 105 ? -6.851 8.816 15.156 1.00 93.00 105 GLU A N 1
ATOM 832 C CA . GLU A 1 105 ? -8.185 8.987 14.592 1.00 93.00 105 GLU A CA 1
ATOM 833 C C . GLU A 1 105 ? -8.217 8.662 13.094 1.00 93.00 105 GLU A C 1
ATOM 835 O O . GLU A 1 105 ? -9.089 7.916 12.653 1.00 93.00 105 GLU A O 1
ATOM 840 N N . ASN A 1 106 ? -7.234 9.130 12.314 1.00 95.44 106 ASN A N 1
ATOM 841 C CA . ASN A 1 106 ? -7.117 8.787 10.894 1.00 95.44 106 ASN A CA 1
ATOM 842 C C . ASN A 1 106 ? -6.816 7.305 10.675 1.00 95.44 106 ASN A C 1
ATOM 844 O O . ASN A 1 106 ? -7.363 6.707 9.748 1.00 95.44 106 ASN A O 1
ATOM 848 N N . GLN A 1 107 ? -5.975 6.695 11.514 1.00 94.88 107 GLN A N 1
ATOM 849 C CA . GLN A 1 107 ? -5.726 5.253 11.448 1.00 94.88 107 GLN A CA 1
ATOM 850 C C . GLN A 1 107 ? -7.023 4.470 11.684 1.00 94.88 107 GLN A C 1
ATOM 852 O O . GLN A 1 107 ? -7.409 3.649 10.854 1.00 94.88 107 GLN A O 1
ATOM 857 N N . ASN A 1 108 ? -7.738 4.771 12.771 1.00 93.62 108 ASN A N 1
ATOM 858 C CA . ASN A 1 108 ? -9.006 4.129 13.113 1.00 93.62 108 ASN A CA 1
ATOM 859 C C . ASN A 1 108 ? -10.084 4.359 12.050 1.00 93.62 108 ASN A C 1
ATOM 861 O O . ASN A 1 108 ? -10.843 3.437 11.744 1.00 93.62 108 ASN A O 1
ATOM 865 N N . TYR A 1 109 ? -10.142 5.564 11.482 1.00 95.69 109 TYR A N 1
ATOM 866 C CA . TYR A 1 109 ? -11.058 5.906 10.402 1.00 95.69 109 TYR A CA 1
ATOM 867 C C . TYR A 1 109 ? -10.827 5.011 9.182 1.00 95.69 109 TYR A C 1
ATOM 869 O O . TYR A 1 109 ? -11.733 4.304 8.744 1.00 95.69 109 TYR A O 1
ATOM 877 N N . LEU A 1 110 ? -9.589 4.969 8.685 1.00 96.94 110 LEU A N 1
ATOM 878 C CA . LEU A 1 110 ? -9.219 4.200 7.496 1.00 96.94 110 LEU A CA 1
ATOM 879 C C . LEU A 1 110 ? -9.344 2.685 7.692 1.00 96.94 110 LEU A C 1
ATOM 881 O O . LEU A 1 110 ? -9.676 1.977 6.743 1.00 96.94 110 LEU A O 1
ATOM 885 N N . LEU A 1 111 ? -9.099 2.185 8.907 1.00 95.44 111 LEU A N 1
ATOM 886 C CA . LEU A 1 111 ? -9.265 0.768 9.238 1.00 95.44 111 LEU A CA 1
ATOM 887 C C . LEU A 1 111 ? -10.734 0.318 9.221 1.00 95.44 111 LEU A C 1
ATOM 889 O O . LEU A 1 111 ? -10.996 -0.856 8.970 1.00 95.44 111 LEU A O 1
ATOM 893 N N . LYS A 1 112 ? -11.681 1.217 9.516 1.00 94.69 112 LYS A N 1
ATOM 894 C CA . LYS A 1 112 ? -13.121 0.907 9.607 1.00 94.69 112 LYS A CA 1
ATOM 895 C C . LYS A 1 112 ? -13.907 1.298 8.357 1.00 94.69 112 LYS A C 1
ATOM 897 O O . LYS A 1 112 ? -14.994 0.772 8.134 1.00 94.69 112 LYS A O 1
ATOM 902 N N . TYR A 1 113 ? -13.382 2.228 7.566 1.00 96.62 113 TYR A N 1
ATOM 903 C CA . TYR A 1 113 ? -14.045 2.736 6.372 1.00 96.62 113 TYR A CA 1
ATOM 904 C C . TYR A 1 113 ? -14.360 1.617 5.363 1.00 96.62 113 TYR A C 1
ATOM 906 O O . TYR A 1 113 ? -13.480 0.823 5.027 1.00 96.62 113 TYR A O 1
ATOM 914 N N . ASP A 1 114 ? -15.608 1.592 4.871 1.00 96.12 114 ASP A N 1
ATOM 915 C CA . ASP A 1 114 ? -16.122 0.632 3.872 1.00 96.12 114 ASP A CA 1
ATOM 916 C C . ASP A 1 114 ? -15.738 -0.822 4.215 1.00 96.12 114 ASP A C 1
ATOM 918 O O . ASP A 1 114 ? -15.175 -1.538 3.394 1.00 96.12 114 ASP A O 1
ATOM 922 N N . ASP A 1 115 ? -15.971 -1.220 5.473 1.00 94.69 115 ASP A N 1
ATOM 923 C CA . ASP A 1 115 ? -15.665 -2.561 6.001 1.00 94.69 115 ASP A CA 1
ATOM 924 C C . ASP A 1 115 ? -14.186 -2.969 5.837 1.00 94.69 115 ASP A C 1
ATOM 926 O O . ASP A 1 115 ? -13.840 -4.096 5.489 1.00 94.69 115 ASP A O 1
ATOM 930 N N . GLY A 1 116 ? -13.277 -2.012 6.049 1.00 94.56 116 GLY A N 1
ATOM 931 C CA . GLY A 1 116 ? -11.836 -2.254 5.970 1.00 94.56 116 GLY A CA 1
ATOM 932 C C . GLY A 1 116 ? -11.313 -2.411 4.540 1.00 94.56 116 GLY A C 1
ATOM 933 O O . GLY A 1 116 ? -10.248 -3.002 4.339 1.00 94.56 116 GLY A O 1
ATOM 934 N N . VAL A 1 117 ? -12.007 -1.848 3.541 1.00 97.62 117 VAL A N 1
ATOM 935 C CA . VAL A 1 117 ? -11.643 -1.973 2.118 1.00 97.62 117 VAL A CA 1
ATOM 936 C C . VAL A 1 117 ? -10.200 -1.574 1.816 1.00 97.62 117 VAL A C 1
ATOM 938 O O . VAL A 1 117 ? -9.577 -2.124 0.902 1.00 97.62 117 VAL A O 1
ATOM 941 N N . LEU A 1 118 ? -9.653 -0.604 2.558 1.00 98.12 118 LEU A N 1
ATOM 942 C CA . LEU A 1 118 ? -8.270 -0.184 2.376 1.00 98.12 118 LEU A CA 1
ATOM 943 C C . LEU A 1 118 ? -7.330 -1.341 2.716 1.00 98.12 118 LEU A C 1
ATOM 945 O O . LEU A 1 118 ? -6.482 -1.673 1.898 1.00 98.12 118 LEU A O 1
ATOM 949 N N . VAL A 1 119 ? -7.517 -1.991 3.866 1.00 97.38 119 VAL A N 1
ATOM 950 C CA . VAL A 1 119 ? -6.664 -3.096 4.330 1.00 97.38 119 VAL A CA 1
ATOM 951 C C . VAL A 1 119 ? -6.663 -4.238 3.318 1.00 97.38 119 VAL A C 1
ATOM 953 O O . VAL A 1 119 ? -5.591 -4.677 2.902 1.00 97.38 119 VAL A O 1
ATOM 956 N N . SER A 1 120 ? -7.837 -4.661 2.841 1.00 97.62 120 SER A N 1
ATOM 957 C CA . SER A 1 120 ? -7.927 -5.722 1.830 1.00 97.62 120 SER A CA 1
ATOM 958 C C . SER A 1 120 ? -7.286 -5.315 0.499 1.00 97.62 120 SER A C 1
ATOM 960 O O . SER A 1 120 ? -6.601 -6.110 -0.142 1.00 97.62 120 SER A O 1
ATOM 962 N N . THR A 1 121 ? -7.466 -4.060 0.077 1.00 98.44 121 THR A N 1
ATOM 963 C CA . THR A 1 121 ? -6.880 -3.550 -1.174 1.00 98.44 121 THR A CA 1
ATOM 964 C C . THR A 1 121 ? -5.356 -3.476 -1.086 1.00 98.44 121 THR A C 1
ATOM 966 O O . THR A 1 121 ? -4.667 -3.908 -2.010 1.00 98.44 121 THR A O 1
ATOM 969 N N . LEU A 1 122 ? -4.821 -2.967 0.026 1.00 98.50 122 LEU A N 1
ATOM 970 C CA . LEU A 1 122 ? -3.381 -2.885 0.254 1.00 98.50 122 LEU A CA 1
ATOM 971 C C . LEU A 1 122 ? -2.755 -4.266 0.401 1.00 98.50 122 LEU A C 1
ATOM 973 O O . LEU A 1 122 ? -1.681 -4.472 -0.145 1.00 98.50 122 LEU A O 1
ATOM 977 N N . SER A 1 123 ? -3.426 -5.218 1.051 1.00 98.06 123 SER A N 1
ATOM 978 C CA . SER A 1 123 ? -2.943 -6.600 1.146 1.00 98.06 123 SER A CA 1
ATOM 979 C C . SER A 1 123 ? -2.774 -7.245 -0.233 1.00 98.06 123 SER A C 1
ATOM 981 O O . SER A 1 123 ? -1.761 -7.891 -0.494 1.00 98.06 123 SER A O 1
ATOM 983 N N . ASN A 1 124 ? -3.724 -7.033 -1.149 1.00 97.69 124 ASN A N 1
ATOM 984 C CA . ASN A 1 124 ? -3.632 -7.566 -2.511 1.00 97.69 124 ASN A CA 1
ATOM 985 C C . ASN A 1 124 ? -2.512 -6.905 -3.323 1.00 97.69 124 ASN A C 1
ATOM 987 O O . ASN A 1 124 ? -1.752 -7.594 -4.000 1.00 97.69 124 ASN A O 1
ATOM 991 N N . LEU A 1 125 ? -2.381 -5.577 -3.239 1.00 98.19 125 LEU A N 1
ATOM 992 C CA . LEU A 1 125 ? -1.287 -4.850 -3.892 1.00 98.19 125 LEU A CA 1
ATOM 993 C C . LEU A 1 125 ? 0.079 -5.236 -3.313 1.00 98.19 125 LEU A C 1
ATOM 995 O O . LEU A 1 125 ? 1.035 -5.390 -4.064 1.00 98.19 125 LEU A O 1
ATOM 999 N N . TYR A 1 126 ? 0.161 -5.424 -1.996 1.00 98.19 126 TYR A N 1
ATOM 1000 C CA . TYR A 1 126 ? 1.360 -5.877 -1.298 1.00 98.19 126 TYR A CA 1
ATOM 1001 C C . TYR A 1 126 ? 1.800 -7.253 -1.798 1.00 98.19 126 TYR A C 1
ATOM 1003 O O . TYR A 1 126 ? 2.958 -7.427 -2.170 1.00 98.19 126 TYR A O 1
ATOM 1011 N N . TYR A 1 127 ? 0.862 -8.203 -1.875 1.00 97.06 127 TYR A N 1
ATOM 1012 C CA . TYR A 1 127 ? 1.113 -9.526 -2.439 1.00 97.06 127 TYR A CA 1
ATOM 1013 C C . TYR A 1 127 ? 1.577 -9.447 -3.896 1.00 97.06 127 TYR A C 1
ATOM 1015 O O . TYR A 1 127 ? 2.613 -10.014 -4.235 1.00 97.06 127 TYR A O 1
ATOM 1023 N N . LEU A 1 128 ? 0.860 -8.695 -4.738 1.00 96.81 128 LEU A N 1
ATOM 1024 C CA . LEU A 1 128 ? 1.202 -8.524 -6.150 1.00 96.81 128 LEU A CA 1
ATOM 1025 C C . LEU A 1 128 ? 2.620 -7.966 -6.324 1.00 96.81 128 LEU A C 1
ATOM 1027 O O . LEU A 1 128 ? 3.432 -8.567 -7.020 1.00 96.81 128 LEU A O 1
ATOM 1031 N N . CYS A 1 129 ? 2.942 -6.848 -5.670 1.00 96.94 129 CYS A N 1
ATOM 1032 C CA . CYS A 1 129 ? 4.275 -6.260 -5.767 1.00 96.94 129 CYS A CA 1
ATOM 1033 C C . CYS A 1 129 ? 5.353 -7.219 -5.238 1.00 96.94 129 CYS A C 1
ATOM 1035 O O . CYS A 1 129 ? 6.409 -7.336 -5.853 1.00 96.94 129 CYS A O 1
ATOM 1037 N N . GLY A 1 130 ? 5.085 -7.931 -4.138 1.00 95.44 130 GLY A N 1
ATOM 1038 C CA . GLY A 1 130 ? 6.022 -8.891 -3.555 1.00 95.44 130 GLY A CA 1
ATOM 1039 C C . GLY A 1 130 ? 6.397 -10.032 -4.503 1.00 95.44 130 GLY A C 1
ATOM 1040 O O . GLY A 1 130 ? 7.557 -10.428 -4.527 1.00 95.44 130 GLY A O 1
ATOM 1041 N N . GLN A 1 131 ? 5.445 -10.522 -5.304 1.00 94.94 131 GLN A N 1
ATOM 1042 C CA . GLN A 1 131 ? 5.688 -11.575 -6.299 1.00 94.94 131 GLN A CA 1
ATOM 1043 C C . GLN A 1 131 ? 6.349 -11.053 -7.582 1.00 94.94 131 GLN A C 1
ATOM 1045 O O . GLN A 1 131 ? 7.140 -11.759 -8.201 1.00 94.94 131 GLN A O 1
ATOM 1050 N N . GLU A 1 132 ? 6.040 -9.820 -7.987 1.00 96.00 132 GLU A N 1
ATOM 1051 C CA . GLU A 1 132 ? 6.521 -9.263 -9.254 1.00 96.00 132 GLU A CA 1
ATOM 1052 C C . GLU A 1 132 ? 7.939 -8.678 -9.150 1.00 96.00 132 GLU A C 1
ATOM 1054 O O . GLU A 1 132 ? 8.679 -8.706 -10.130 1.00 96.00 132 GLU A O 1
ATOM 1059 N N . ILE A 1 133 ? 8.369 -8.177 -7.984 1.00 95.94 133 ILE A N 1
ATOM 1060 C CA . ILE A 1 133 ? 9.720 -7.600 -7.826 1.00 95.94 133 ILE A CA 1
ATOM 1061 C C . ILE A 1 133 ? 10.836 -8.589 -8.218 1.00 95.94 133 ILE A C 1
ATOM 1063 O O . ILE A 1 133 ? 11.731 -8.178 -8.957 1.00 95.94 133 ILE A O 1
ATOM 1067 N N . PRO A 1 134 ? 10.803 -9.876 -7.818 1.00 94.69 134 PRO A N 1
ATOM 1068 C CA . PRO A 1 134 ? 11.795 -10.849 -8.279 1.00 94.69 134 PRO A CA 1
ATOM 1069 C C . PRO A 1 134 ? 11.820 -11.086 -9.795 1.00 94.69 134 PRO A C 1
ATOM 1071 O O . PRO A 1 134 ? 12.862 -11.453 -10.334 1.00 94.69 134 PRO A O 1
ATOM 1074 N N . ILE A 1 135 ? 10.700 -10.862 -10.489 1.00 95.12 135 ILE A N 1
ATOM 1075 C CA . ILE A 1 135 ? 10.584 -10.994 -11.952 1.00 95.12 135 ILE A CA 1
ATOM 1076 C C . ILE A 1 135 ? 11.185 -9.767 -12.655 1.00 95.12 135 ILE A C 1
ATOM 1078 O O . ILE A 1 135 ? 11.758 -9.884 -13.739 1.00 95.12 135 ILE A O 1
ATOM 1082 N N . TYR A 1 136 ? 11.102 -8.596 -12.019 1.00 95.50 136 TYR A N 1
ATOM 1083 C CA . TYR A 1 136 ? 11.649 -7.329 -12.507 1.00 95.50 136 TYR A CA 1
ATOM 1084 C C . TYR A 1 136 ? 12.730 -6.794 -11.550 1.00 95.50 136 TYR A C 1
ATOM 1086 O O . TYR A 1 136 ? 12.531 -5.746 -10.926 1.00 95.50 136 TYR A O 1
ATOM 1094 N N . PRO A 1 137 ? 13.876 -7.490 -11.408 1.00 94.25 137 PRO A N 1
ATOM 1095 C CA . PRO A 1 137 ? 14.915 -7.096 -10.469 1.00 94.25 137 PRO A CA 1
ATOM 1096 C C . PRO A 1 137 ? 15.514 -5.741 -10.847 1.00 94.25 137 PRO A C 1
ATOM 1098 O O . PRO A 1 137 ? 15.642 -5.386 -12.021 1.00 94.25 137 PRO A O 1
ATOM 1101 N N . THR A 1 138 ? 15.932 -4.990 -9.832 1.00 92.62 138 THR A N 1
ATOM 1102 C CA . THR A 1 138 ? 16.595 -3.695 -10.010 1.00 92.62 138 THR A CA 1
ATOM 1103 C C . THR A 1 138 ? 18.002 -3.758 -9.446 1.00 92.62 138 THR A C 1
ATOM 1105 O O . THR A 1 138 ? 18.197 -4.162 -8.306 1.00 92.62 138 THR A O 1
ATOM 1108 N N . ILE A 1 139 ? 18.981 -3.362 -10.258 1.00 85.50 139 ILE A N 1
ATOM 1109 C CA . ILE A 1 139 ? 20.404 -3.366 -9.880 1.00 85.50 139 ILE A 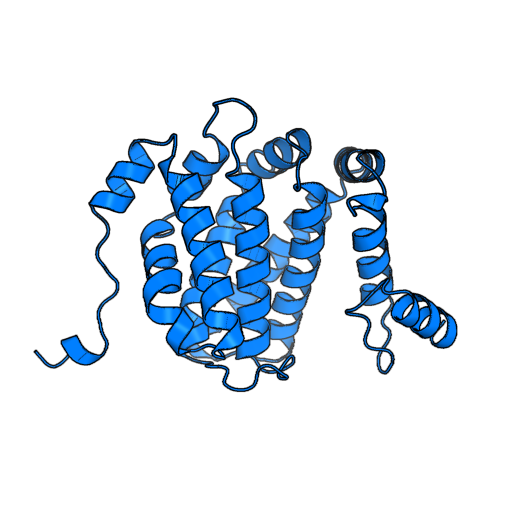CA 1
ATOM 1110 C C . ILE A 1 139 ? 20.898 -1.932 -9.677 1.00 85.50 139 ILE A C 1
ATOM 1112 O O . ILE A 1 139 ? 21.680 -1.667 -8.772 1.00 85.50 139 ILE A O 1
ATOM 1116 N N . ASP A 1 140 ? 20.404 -0.997 -10.490 1.00 87.44 140 ASP A N 1
ATOM 1117 C CA . ASP A 1 140 ? 20.761 0.414 -10.403 1.00 87.44 140 ASP A CA 1
ATOM 1118 C C . ASP A 1 140 ? 19.828 1.162 -9.439 1.00 87.44 140 ASP A C 1
ATOM 1120 O O . ASP A 1 140 ? 18.608 1.203 -9.617 1.00 87.44 140 ASP A O 1
ATOM 1124 N N . ILE A 1 141 ? 20.412 1.790 -8.419 1.00 85.00 141 ILE A N 1
ATOM 1125 C CA . ILE A 1 141 ? 19.699 2.637 -7.457 1.00 85.00 141 ILE A CA 1
ATOM 1126 C C . ILE A 1 141 ? 19.164 3.933 -8.085 1.00 85.00 141 ILE A C 1
ATOM 1128 O O . ILE A 1 141 ? 18.217 4.535 -7.570 1.00 85.00 141 ILE A O 1
ATOM 1132 N N . SER A 1 142 ? 19.770 4.387 -9.183 1.00 86.38 142 SER A N 1
ATOM 1133 C CA . SER A 1 142 ? 19.375 5.606 -9.885 1.00 86.38 142 SER A CA 1
ATOM 1134 C C . SER A 1 142 ? 18.116 5.416 -10.736 1.00 86.38 142 SER A C 1
ATOM 1136 O O . SER A 1 142 ? 17.446 6.399 -11.072 1.00 86.38 142 SER A O 1
ATOM 1138 N N . ASP A 1 143 ? 17.745 4.161 -11.006 1.00 86.81 143 ASP A N 1
ATOM 1139 C CA . ASP A 1 143 ? 16.557 3.806 -11.763 1.00 86.81 143 ASP A CA 1
ATOM 1140 C C . ASP A 1 143 ? 15.275 4.087 -10.971 1.00 86.81 143 ASP A C 1
ATOM 1142 O O . ASP A 1 143 ? 15.011 3.547 -9.887 1.00 86.81 143 ASP A O 1
ATOM 1146 N N . LYS A 1 144 ? 14.463 4.962 -11.563 1.00 85.12 144 LYS A N 1
ATOM 1147 C CA . LYS A 1 144 ? 13.178 5.434 -11.039 1.00 85.12 144 LYS A CA 1
ATOM 1148 C C . LYS A 1 144 ? 12.022 5.168 -11.996 1.00 85.12 144 LYS A C 1
ATOM 1150 O O . LYS A 1 144 ? 10.886 5.512 -11.670 1.00 85.12 144 LYS A O 1
ATOM 1155 N N . THR A 1 145 ? 12.295 4.647 -13.189 1.00 88.06 145 THR A N 1
ATOM 1156 C CA . THR A 1 145 ? 11.304 4.596 -14.271 1.00 88.06 145 THR A CA 1
ATOM 1157 C C . THR A 1 145 ? 10.972 3.184 -14.704 1.00 88.06 145 THR A C 1
ATOM 1159 O O . THR A 1 145 ? 9.852 2.983 -15.176 1.00 88.06 145 THR A O 1
ATOM 1162 N N . SER A 1 146 ? 11.880 2.218 -14.521 1.00 94.12 146 SER A N 1
ATOM 1163 C CA . SER A 1 146 ? 11.599 0.825 -14.866 1.00 94.12 146 SER A CA 1
ATOM 1164 C C . SER A 1 146 ? 10.428 0.247 -14.075 1.00 94.12 146 SER A C 1
ATOM 1166 O O . SER A 1 146 ? 10.061 0.723 -12.998 1.00 94.12 146 SER A O 1
ATOM 1168 N N . THR A 1 147 ? 9.866 -0.841 -14.597 1.00 96.38 147 THR A N 1
ATOM 1169 C CA . THR A 1 147 ? 8.836 -1.634 -13.923 1.00 96.38 147 THR A CA 1
ATOM 1170 C C . THR A 1 147 ? 9.255 -2.023 -12.506 1.00 96.38 147 THR A C 1
ATOM 1172 O O . THR A 1 147 ? 8.510 -1.767 -11.562 1.00 96.38 147 THR A O 1
ATOM 1175 N N . GLY A 1 148 ? 10.467 -2.561 -12.344 1.00 95.81 148 GLY A N 1
ATOM 1176 C CA . GLY A 1 148 ? 11.001 -2.956 -11.042 1.00 95.81 148 GLY A CA 1
ATOM 1177 C C . GLY A 1 148 ? 11.134 -1.781 -10.075 1.00 95.81 148 GLY A C 1
ATOM 1178 O O . GLY A 1 148 ? 10.764 -1.896 -8.906 1.00 95.81 148 GLY A O 1
ATOM 1179 N N . ALA A 1 149 ? 11.575 -0.617 -10.564 1.00 94.88 149 ALA A N 1
ATOM 1180 C CA . ALA A 1 149 ? 11.665 0.588 -9.748 1.00 94.88 149 ALA A CA 1
ATOM 1181 C C . ALA A 1 149 ? 10.280 1.042 -9.264 1.00 94.88 149 ALA A C 1
ATOM 1183 O O . ALA A 1 149 ? 10.105 1.316 -8.079 1.00 94.88 149 ALA A O 1
ATOM 1184 N N . VAL A 1 150 ? 9.275 1.061 -10.145 1.00 96.56 150 VAL A N 1
ATOM 1185 C CA . VAL A 1 150 ? 7.900 1.443 -9.780 1.00 96.56 150 VAL A CA 1
ATOM 1186 C C . VAL A 1 150 ? 7.292 0.466 -8.765 1.00 96.56 150 VAL A C 1
ATOM 1188 O O . VAL A 1 150 ? 6.665 0.907 -7.801 1.00 96.56 150 VAL A O 1
ATOM 1191 N N . LEU A 1 151 ? 7.495 -0.844 -8.946 1.00 97.25 151 LEU A N 1
ATOM 1192 C CA . LEU A 1 151 ? 7.032 -1.878 -8.012 1.00 97.25 151 LEU A CA 1
ATOM 1193 C C . LEU A 1 151 ? 7.670 -1.719 -6.628 1.00 97.25 151 LEU A C 1
ATOM 1195 O O . LEU A 1 151 ? 6.971 -1.751 -5.613 1.00 97.25 151 LEU A O 1
ATOM 1199 N N . ARG A 1 152 ? 8.988 -1.499 -6.594 1.00 95.44 152 ARG A N 1
ATOM 1200 C CA . ARG A 1 152 ? 9.765 -1.294 -5.369 1.00 95.44 152 ARG A CA 1
ATOM 1201 C C . ARG A 1 152 ? 9.322 -0.048 -4.603 1.00 95.44 152 ARG A C 1
ATOM 1203 O O . ARG A 1 152 ? 9.124 -0.125 -3.396 1.00 95.44 152 ARG A O 1
ATOM 1210 N N . GLU A 1 153 ? 9.155 1.094 -5.265 1.00 94.94 153 GLU A N 1
ATOM 1211 C CA . GLU A 1 153 ? 8.690 2.302 -4.568 1.00 94.94 153 GLU A CA 1
ATOM 1212 C C . GLU A 1 153 ? 7.262 2.110 -4.033 1.00 94.94 153 GLU A C 1
ATOM 1214 O O . GLU A 1 153 ? 6.981 2.436 -2.879 1.00 94.94 153 GLU A O 1
ATOM 1219 N N . CYS A 1 154 ? 6.386 1.473 -4.819 1.00 97.75 154 CYS A N 1
ATOM 1220 C CA . CYS A 1 154 ? 5.015 1.225 -4.392 1.00 97.75 154 CYS A CA 1
ATOM 1221 C C . CYS A 1 154 ? 4.941 0.295 -3.171 1.00 97.75 154 CYS A C 1
ATOM 1223 O O . CYS A 1 154 ? 4.205 0.596 -2.232 1.00 97.75 154 CYS A O 1
ATOM 1225 N N . ILE A 1 155 ? 5.708 -0.803 -3.13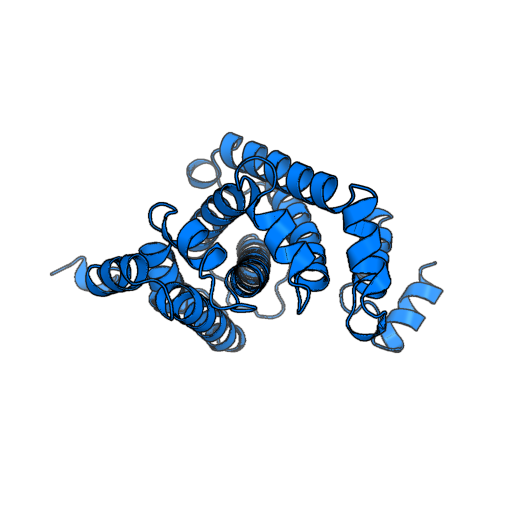0 1.00 97.69 155 ILE A N 1
ATOM 1226 C CA . ILE A 1 155 ? 5.673 -1.722 -1.981 1.00 97.69 155 ILE A CA 1
ATOM 1227 C C . ILE A 1 155 ? 6.206 -1.066 -0.701 1.00 97.69 155 ILE A C 1
ATOM 1229 O O . ILE A 1 155 ? 5.659 -1.306 0.373 1.00 97.69 155 ILE A O 1
ATOM 1233 N N . ILE A 1 156 ? 7.204 -0.181 -0.812 1.00 96.88 156 ILE A N 1
ATOM 1234 C CA . ILE A 1 156 ? 7.710 0.617 0.315 1.00 96.88 156 ILE A CA 1
ATOM 1235 C C . ILE A 1 156 ? 6.614 1.554 0.834 1.00 96.88 156 ILE A C 1
ATOM 1237 O O . ILE A 1 156 ? 6.371 1.611 2.041 1.00 96.88 156 ILE A O 1
ATOM 1241 N N . ALA A 1 157 ? 5.901 2.243 -0.061 1.00 97.81 157 ALA A N 1
ATOM 1242 C CA . ALA A 1 157 ? 4.786 3.103 0.326 1.00 97.81 157 ALA A CA 1
ATOM 1243 C C . ALA A 1 157 ? 3.647 2.305 0.993 1.00 97.81 157 ALA A C 1
ATOM 1245 O O . ALA A 1 157 ? 3.066 2.764 1.978 1.00 97.81 157 ALA A O 1
ATOM 1246 N N . ILE A 1 158 ? 3.353 1.091 0.506 1.00 98.56 158 ILE A N 1
ATOM 1247 C CA . ILE A 1 158 ? 2.378 0.190 1.140 1.00 98.56 158 ILE A CA 1
ATOM 1248 C C . ILE A 1 158 ? 2.846 -0.193 2.548 1.00 98.56 158 ILE A C 1
ATOM 1250 O O . ILE A 1 158 ? 2.070 -0.049 3.491 1.00 98.56 158 ILE A O 1
ATOM 1254 N N . LEU A 1 159 ? 4.101 -0.629 2.706 1.00 98.44 159 LEU A N 1
ATOM 1255 C CA . LEU A 1 159 ? 4.685 -0.987 4.002 1.00 98.44 159 LEU A CA 1
ATOM 1256 C C . LEU A 1 159 ? 4.549 0.157 5.009 1.00 98.44 159 LEU A C 1
ATOM 1258 O O . LEU A 1 159 ? 4.046 -0.068 6.106 1.00 98.44 159 LEU A O 1
ATOM 1262 N N . ASN A 1 160 ? 4.911 1.384 4.631 1.00 97.81 160 ASN A N 1
ATOM 1263 C CA . ASN A 1 160 ? 4.806 2.544 5.519 1.00 97.81 160 ASN A CA 1
ATOM 1264 C C . ASN A 1 160 ? 3.369 2.785 6.008 1.00 97.81 160 ASN A C 1
ATOM 1266 O O . ASN A 1 160 ? 3.145 3.026 7.197 1.00 97.81 160 ASN A O 1
ATOM 1270 N N . VAL A 1 161 ? 2.380 2.685 5.113 1.00 98.19 161 VAL A N 1
ATOM 1271 C CA . VAL A 1 161 ? 0.966 2.825 5.487 1.00 98.19 161 VAL A CA 1
ATOM 1272 C C . VAL A 1 161 ? 0.530 1.673 6.393 1.00 98.19 161 VAL A C 1
ATOM 1274 O O . VAL A 1 161 ? -0.066 1.923 7.438 1.00 98.19 161 VAL A O 1
ATOM 1277 N N . LEU A 1 162 ? 0.854 0.421 6.053 1.00 97.62 162 LEU A N 1
ATOM 1278 C CA . LEU A 1 162 ? 0.499 -0.744 6.871 1.00 97.62 162 LEU A CA 1
ATOM 1279 C C . LEU A 1 162 ? 1.140 -0.686 8.264 1.00 97.62 162 LEU A C 1
ATOM 1281 O O . LEU A 1 162 ? 0.481 -1.015 9.248 1.00 97.62 162 LEU 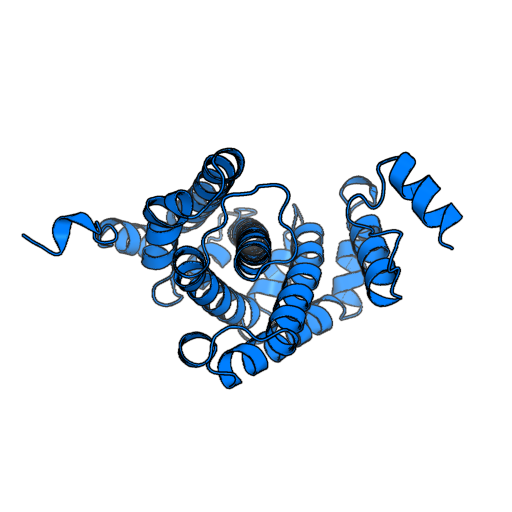A O 1
ATOM 1285 N N . ILE A 1 163 ? 2.383 -0.215 8.378 1.00 96.94 163 ILE A N 1
ATOM 1286 C CA . ILE A 1 163 ? 3.067 -0.001 9.660 1.00 96.94 163 ILE A CA 1
ATOM 1287 C C . ILE A 1 163 ? 2.312 1.029 10.501 1.00 96.94 163 ILE A C 1
ATOM 1289 O O . ILE A 1 163 ? 2.048 0.768 11.673 1.00 96.94 163 ILE A O 1
ATOM 1293 N N . ASN A 1 164 ? 1.910 2.165 9.919 1.00 95.62 164 ASN A N 1
ATOM 1294 C CA . ASN A 1 164 ? 1.118 3.162 10.643 1.00 95.62 164 ASN A CA 1
ATOM 1295 C C . ASN A 1 164 ? -0.240 2.597 11.088 1.00 95.62 164 ASN A C 1
ATOM 1297 O O . ASN A 1 164 ? -0.654 2.837 12.217 1.00 95.62 164 ASN A O 1
ATOM 1301 N N . LEU A 1 165 ? -0.922 1.836 10.227 1.00 95.25 165 LEU A N 1
ATOM 1302 C CA . LEU A 1 165 ? -2.241 1.259 10.519 1.00 95.25 165 LEU A CA 1
ATOM 1303 C C . LEU A 1 165 ? -2.194 0.099 11.524 1.00 95.25 165 LEU A C 1
ATOM 1305 O O . LEU A 1 165 ? -3.207 -0.217 12.138 1.00 95.25 165 LEU A O 1
ATOM 1309 N N . THR A 1 166 ? -1.043 -0.547 11.693 1.00 94.06 166 THR A N 1
ATOM 1310 C CA . THR A 1 166 ? -0.834 -1.628 12.672 1.00 94.06 166 THR A CA 1
ATOM 1311 C C . THR A 1 166 ? -0.122 -1.154 13.938 1.00 94.06 166 THR A C 1
ATOM 1313 O O . THR A 1 166 ? 0.121 -1.948 14.844 1.00 94.06 166 THR A O 1
ATOM 1316 N N . HIS A 1 167 ? 0.212 0.136 14.024 1.00 86.44 167 HIS A N 1
ATOM 1317 C CA . HIS A 1 167 ? 0.866 0.704 15.192 1.00 86.44 167 HIS A CA 1
ATOM 1318 C C . HIS A 1 167 ? -0.077 0.732 16.404 1.00 86.44 167 HIS A C 1
ATOM 1320 O O . HIS A 1 167 ? -1.276 0.986 16.299 1.00 86.44 167 HIS A O 1
ATOM 1326 N N . ARG A 1 168 ? 0.488 0.525 17.594 1.00 73.75 168 ARG A N 1
ATOM 1327 C CA . ARG A 1 168 ? -0.238 0.552 18.867 1.00 73.75 168 ARG A CA 1
ATOM 1328 C C . ARG A 1 168 ? -0.468 1.992 19.343 1.00 73.75 168 ARG A C 1
ATOM 1330 O O . ARG A 1 168 ? 0.488 2.702 19.650 1.00 73.75 168 ARG A O 1
ATOM 1337 N N . PHE A 1 169 ? -1.714 2.432 19.461 1.00 65.44 169 PHE A N 1
ATOM 1338 C CA . PHE A 1 169 ? -2.017 3.676 20.187 1.00 65.44 169 PHE A CA 1
ATOM 1339 C C . PHE A 1 169 ? -2.704 3.425 21.538 1.00 65.44 169 PHE A C 1
ATOM 1341 O O . PHE A 1 169 ? -2.520 4.208 22.462 1.00 65.44 169 PHE A O 1
ATOM 1348 N N . ASN A 1 170 ? -3.392 2.292 21.727 1.00 53.50 170 ASN A N 1
ATOM 1349 C CA . ASN A 1 170 ? -4.323 2.140 22.855 1.00 53.50 170 ASN A CA 1
ATOM 1350 C C . ASN A 1 170 ? -4.592 0.680 23.303 1.00 53.50 170 ASN A C 1
ATOM 1352 O O . ASN A 1 170 ? -5.696 0.360 23.736 1.00 53.50 170 ASN A O 1
ATOM 1356 N N . MET A 1 171 ? -3.604 -0.225 23.218 1.00 56.06 171 MET A N 1
ATOM 1357 C CA . MET A 1 171 ? -3.736 -1.669 23.544 1.00 56.06 171 MET A CA 1
ATOM 1358 C C . MET A 1 171 ? -4.773 -2.444 22.703 1.00 56.06 171 MET A C 1
ATOM 1360 O O . MET A 1 171 ? -4.964 -3.643 22.907 1.00 56.06 171 MET A O 1
ATOM 1364 N N . GLN A 1 172 ? -5.446 -1.795 21.748 1.00 61.75 172 GLN A N 1
ATOM 1365 C CA . GLN A 1 172 ? -6.328 -2.460 20.800 1.00 61.75 172 GLN A CA 1
ATOM 1366 C C . GLN A 1 172 ? -5.525 -2.823 19.555 1.00 61.75 172 GLN A C 1
ATOM 1368 O O . GLN A 1 172 ? -5.184 -1.975 18.735 1.00 61.75 172 GLN A O 1
ATOM 1373 N N . SER A 1 173 ? -5.257 -4.113 19.376 1.00 75.94 173 SER A N 1
ATOM 1374 C CA . SER A 1 173 ? -4.582 -4.657 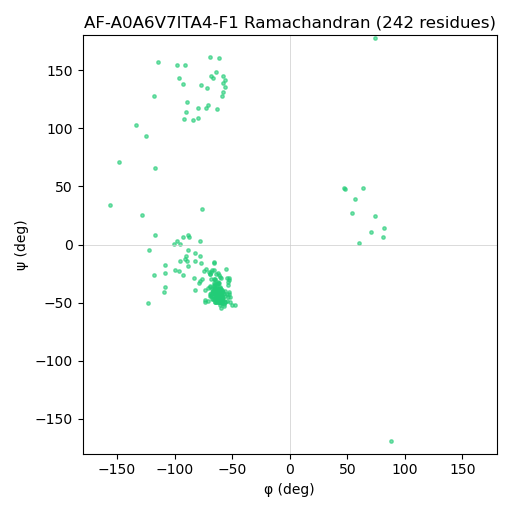18.194 1.00 75.94 173 SER A CA 1
ATOM 1375 C C . SER A 1 173 ? -5.497 -4.735 16.964 1.00 75.94 173 SER A C 1
ATOM 1377 O O . SER A 1 173 ? -5.331 -5.623 16.134 1.00 75.94 173 SER A O 1
ATOM 1379 N N . PHE A 1 174 ? -6.483 -3.834 16.823 1.00 88.69 174 PHE A N 1
ATOM 1380 C CA . PHE A 1 174 ? -7.494 -3.917 15.759 1.00 88.69 174 PHE A CA 1
ATOM 1381 C C . PHE A 1 174 ? -6.862 -3.893 14.365 1.00 88.69 174 PHE A C 1
ATOM 1383 O O . PHE A 1 174 ? -7.166 -4.762 13.551 1.00 88.69 174 PHE A O 1
ATOM 1390 N N . GLY A 1 175 ? -5.939 -2.959 14.112 1.00 92.00 175 GLY A N 1
ATOM 1391 C CA . GLY A 1 175 ? -5.209 -2.889 12.846 1.00 92.00 175 GLY A CA 1
ATOM 1392 C C . GLY A 1 175 ? -4.391 -4.150 12.572 1.00 92.00 175 GLY A C 1
ATOM 1393 O O . GLY A 1 175 ? -4.526 -4.753 11.508 1.00 92.00 175 GLY A O 1
ATOM 1394 N N . SER A 1 176 ? -3.618 -4.611 13.561 1.00 93.44 176 SER A N 1
ATOM 1395 C CA . SER A 1 176 ? -2.833 -5.848 13.463 1.00 93.44 176 SER A CA 1
ATOM 1396 C C . SER A 1 176 ? -3.706 -7.077 13.219 1.00 93.44 176 SER A C 1
ATOM 1398 O O . SER A 1 176 ? -3.360 -7.920 12.398 1.00 93.44 176 SER A O 1
ATOM 1400 N N . LYS A 1 177 ? -4.860 -7.181 13.884 1.00 93.00 177 LYS A N 1
ATOM 1401 C CA . LYS A 1 177 ? -5.816 -8.278 13.699 1.00 93.00 177 LYS A CA 1
ATOM 1402 C C . LYS A 1 177 ? -6.477 -8.223 12.322 1.00 93.00 177 LYS A C 1
ATOM 1404 O O . LYS A 1 177 ? -6.582 -9.253 11.663 1.00 93.00 177 LYS A O 1
ATOM 1409 N N . SER A 1 178 ? -6.897 -7.038 11.882 1.00 93.94 178 SER A N 1
ATOM 1410 C CA . SER A 1 178 ? -7.535 -6.827 10.577 1.00 93.94 178 SER A CA 1
ATOM 1411 C C . SER A 1 178 ? -6.590 -7.181 9.427 1.00 93.94 178 SER A C 1
ATOM 1413 O O . SER A 1 178 ? -6.951 -7.964 8.545 1.00 93.94 178 SER A O 1
ATOM 1415 N N . LEU A 1 179 ? -5.348 -6.684 9.481 1.00 95.69 179 LEU A N 1
ATOM 1416 C CA . LEU A 1 179 ? -4.330 -7.002 8.484 1.00 95.69 179 LEU A CA 1
ATOM 1417 C C . LEU A 1 179 ? -3.877 -8.463 8.580 1.00 95.69 179 LEU A C 1
ATOM 1419 O O . LEU A 1 179 ? -3.798 -9.133 7.561 1.00 95.69 179 LEU A O 1
ATOM 1423 N N . GLY A 1 180 ? -3.626 -8.973 9.787 1.00 94.38 180 GLY A N 1
ATOM 1424 C CA . GLY A 1 180 ? -3.190 -10.354 10.020 1.00 94.38 180 GLY A CA 1
ATOM 1425 C C . GLY A 1 180 ? -4.200 -11.419 9.584 1.00 94.38 180 GLY A C 1
ATOM 1426 O O . GLY A 1 180 ? -3.809 -12.530 9.243 1.00 94.38 180 GLY A O 1
ATOM 1427 N N . SER A 1 181 ? -5.486 -11.061 9.526 1.00 94.00 181 SER A N 1
ATOM 1428 C CA . SER A 1 181 ? -6.550 -11.927 9.000 1.00 94.00 181 SER A CA 1
ATOM 1429 C C . SER A 1 181 ? -6.588 -11.979 7.468 1.00 94.00 181 SER A C 1
ATOM 1431 O O . SER A 1 181 ? -7.331 -12.785 6.910 1.00 94.00 181 SER A O 1
ATOM 1433 N N . GLN A 1 182 ? -5.830 -11.125 6.769 1.00 96.00 182 GLN A N 1
ATOM 1434 C CA . GLN A 1 182 ? -5.739 -11.181 5.312 1.00 96.00 182 GLN A CA 1
ATOM 1435 C C . GLN A 1 182 ? -4.926 -12.403 4.878 1.00 96.00 182 GLN A C 1
ATOM 1437 O O . GLN A 1 182 ? -3.848 -12.689 5.405 1.00 96.00 182 GLN A O 1
ATOM 1442 N N . ASN A 1 183 ? -5.443 -13.121 3.883 1.00 92.38 183 ASN A N 1
ATOM 1443 C CA . ASN A 1 183 ? -4.845 -14.366 3.415 1.00 92.38 183 ASN A CA 1
ATOM 1444 C C . ASN A 1 183 ? -3.402 -14.157 2.932 1.00 92.38 183 ASN A C 1
ATOM 1446 O O . ASN A 1 183 ? -3.139 -13.315 2.077 1.00 92.38 183 ASN A O 1
ATOM 1450 N N . GLY A 1 184 ? -2.479 -14.964 3.462 1.00 90.81 184 GLY A N 1
ATOM 1451 C CA . GLY A 1 184 ? -1.082 -15.001 3.027 1.00 90.81 184 GLY A CA 1
ATOM 1452 C C . GLY A 1 184 ? -0.248 -13.771 3.394 1.00 90.81 184 GLY A C 1
ATOM 1453 O O . GLY A 1 184 ? 0.869 -13.645 2.898 1.00 90.81 184 GLY A O 1
ATOM 1454 N N . ILE A 1 185 ? -0.737 -12.858 4.247 1.00 95.06 185 ILE A N 1
ATOM 1455 C CA . ILE A 1 185 ? 0.011 -11.639 4.598 1.00 95.06 185 ILE A CA 1
ATOM 1456 C C . ILE A 1 185 ? 1.333 -11.948 5.312 1.00 95.06 185 ILE A C 1
ATOM 1458 O O . ILE A 1 185 ? 2.350 -11.298 5.058 1.00 95.06 185 ILE A O 1
ATOM 1462 N N . VAL A 1 186 ? 1.332 -12.967 6.177 1.00 95.06 186 VAL A N 1
ATOM 1463 C CA . VAL A 1 186 ? 2.515 -13.413 6.921 1.00 95.06 186 VAL A CA 1
ATOM 1464 C C . VAL A 1 186 ? 3.503 -14.090 5.976 1.00 95.06 186 VAL A C 1
ATOM 1466 O O . VAL A 1 186 ? 4.669 -13.706 5.955 1.00 95.06 186 VAL A O 1
ATOM 1469 N N . ASP A 1 187 ? 3.038 -15.023 5.143 1.00 94.38 187 ASP A N 1
ATOM 1470 C CA . ASP A 1 187 ? 3.875 -15.713 4.155 1.00 94.38 187 ASP A CA 1
ATOM 1471 C C . ASP A 1 187 ? 4.496 -14.729 3.156 1.00 94.38 187 ASP A C 1
ATOM 1473 O O . ASP A 1 187 ? 5.693 -14.788 2.875 1.00 94.38 187 ASP A O 1
ATOM 1477 N N . CYS A 1 188 ? 3.705 -13.766 2.674 1.00 95.44 188 CYS A N 1
ATOM 1478 C CA . CYS A 1 188 ? 4.183 -12.698 1.805 1.00 95.44 188 CYS A CA 1
ATOM 1479 C C . CYS A 1 188 ? 5.236 -11.838 2.513 1.00 95.44 188 CYS A C 1
ATOM 1481 O O . CYS A 1 188 ? 6.284 -11.559 1.944 1.00 95.44 188 CYS A O 1
ATOM 1483 N N . SER A 1 189 ? 5.017 -11.475 3.778 1.00 97.06 189 SER A N 1
ATOM 1484 C CA . SER A 1 189 ? 5.995 -10.696 4.547 1.00 97.06 189 SER A CA 1
ATOM 1485 C C . SER A 1 189 ? 7.291 -11.470 4.792 1.00 97.06 189 SER A C 1
ATOM 1487 O O . SER A 1 189 ? 8.372 -10.900 4.693 1.00 97.06 189 SER A O 1
ATOM 1489 N N . LEU A 1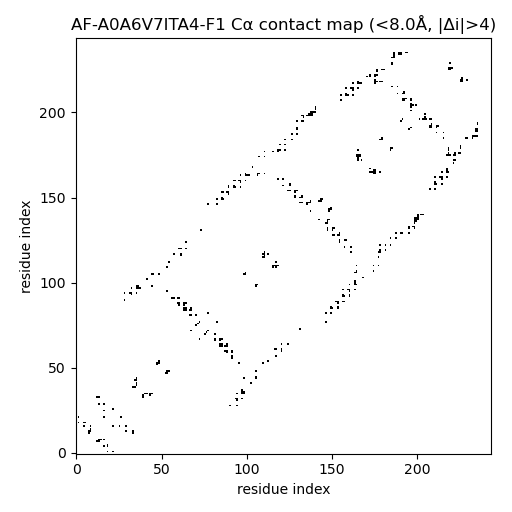 190 ? 7.230 -12.782 5.029 1.00 96.38 190 LEU A N 1
ATOM 1490 C CA . LEU A 1 190 ? 8.433 -13.616 5.092 1.00 96.38 190 LEU A CA 1
ATOM 1491 C C . LEU A 1 190 ? 9.142 -13.695 3.733 1.00 96.38 190 LEU A C 1
ATOM 1493 O O . LEU A 1 190 ? 10.369 -13.659 3.685 1.00 96.38 190 LEU A O 1
ATOM 1497 N N . HIS A 1 191 ? 8.396 -13.748 2.628 1.00 95.38 191 HIS A N 1
ATOM 1498 C CA . HIS A 1 191 ? 8.957 -13.670 1.278 1.00 95.38 191 HIS A CA 1
ATOM 1499 C C . HIS A 1 191 ? 9.652 -12.327 1.011 1.00 95.38 191 HIS A C 1
ATOM 1501 O O . HIS A 1 191 ? 10.795 -12.315 0.550 1.00 95.38 191 HIS A O 1
ATOM 1507 N N . LEU A 1 192 ? 9.022 -11.206 1.372 1.00 96.19 192 LEU A N 1
ATOM 1508 C CA . LEU A 1 192 ? 9.636 -9.880 1.287 1.00 96.19 192 LEU A CA 1
ATOM 1509 C C . LEU A 1 192 ? 10.893 -9.758 2.145 1.00 96.19 192 LEU A C 1
ATOM 1511 O O . LEU A 1 192 ? 11.840 -9.090 1.748 1.00 96.19 192 LEU A O 1
ATOM 1515 N N . LEU A 1 193 ? 10.906 -10.387 3.318 1.00 96.69 193 LEU A N 1
ATOM 1516 C CA . LEU A 1 193 ? 12.042 -10.323 4.227 1.00 96.69 193 LEU A CA 1
ATOM 1517 C C . LEU A 1 193 ? 13.226 -11.167 3.739 1.00 96.69 193 LEU A C 1
ATOM 1519 O O . LEU A 1 193 ? 14.373 -10.762 3.908 1.00 96.69 193 LEU A O 1
ATOM 1523 N N . LEU A 1 194 ? 12.953 -12.346 3.173 1.00 94.75 194 LEU A N 1
ATOM 1524 C CA . LEU A 1 194 ? 13.966 -13.382 2.948 1.00 94.75 194 LEU A CA 1
ATOM 1525 C C . LEU A 1 194 ? 14.354 -13.583 1.478 1.00 94.75 194 LEU A C 1
ATOM 1527 O O . LEU A 1 194 ? 15.374 -14.213 1.227 1.00 94.75 194 LEU A O 1
ATOM 1531 N N . ARG A 1 195 ? 13.554 -13.110 0.512 1.00 93.94 195 ARG A N 1
ATOM 1532 C CA . ARG A 1 195 ? 13.789 -13.338 -0.931 1.00 93.94 195 ARG A CA 1
ATOM 1533 C C . ARG A 1 195 ? 13.893 -12.056 -1.731 1.00 93.94 195 ARG A C 1
ATOM 1535 O O . ARG A 1 195 ? 14.863 -11.863 -2.454 1.00 93.94 195 ARG A O 1
ATOM 1542 N N . VAL A 1 196 ? 12.932 -11.153 -1.559 1.00 94.62 196 VAL A N 1
ATOM 1543 C CA . VAL A 1 196 ? 12.889 -9.889 -2.309 1.00 94.62 196 VAL A CA 1
ATOM 1544 C C . VAL A 1 196 ? 14.187 -9.064 -2.229 1.00 94.62 196 VAL A C 1
ATOM 1546 O O . VAL A 1 196 ? 14.537 -8.479 -3.253 1.00 94.62 196 VAL A O 1
ATOM 1549 N N . PRO A 1 197 ? 14.958 -9.019 -1.117 1.00 94.56 197 PRO A N 1
ATOM 1550 C CA . PRO A 1 197 ? 16.182 -8.220 -1.060 1.00 94.56 197 PRO A CA 1
ATOM 1551 C C . PRO A 1 197 ? 17.233 -8.626 -2.103 1.00 94.56 197 PRO A C 1
ATOM 1553 O O . PRO A 1 197 ? 17.986 -7.774 -2.567 1.00 94.56 197 PRO A O 1
ATOM 1556 N N . GLU A 1 198 ? 17.268 -9.890 -2.534 1.00 93.31 198 GLU A N 1
ATOM 1557 C CA . GLU A 1 198 ? 18.194 -10.360 -3.578 1.00 93.31 198 GLU A CA 1
ATOM 1558 C C . GLU A 1 198 ? 17.933 -9.681 -4.935 1.00 93.31 198 GLU A C 1
ATOM 1560 O O . GLU A 1 198 ? 18.851 -9.511 -5.736 1.00 93.31 198 GLU A O 1
ATOM 1565 N N . SER A 1 199 ? 16.702 -9.221 -5.168 1.00 94.00 199 SER A N 1
ATOM 1566 C CA . SER A 1 199 ? 16.253 -8.548 -6.394 1.00 94.00 199 SER A CA 1
ATOM 1567 C C . SER A 1 199 ? 16.370 -7.017 -6.338 1.00 94.00 199 SER A C 1
ATOM 1569 O O . SER A 1 199 ? 15.895 -6.327 -7.246 1.00 94.00 199 SER A O 1
ATOM 1571 N N . LEU A 1 200 ? 16.968 -6.475 -5.271 1.00 94.06 200 LEU A N 1
ATOM 1572 C CA . LEU A 1 200 ? 17.125 -5.039 -5.034 1.00 94.06 200 LEU A CA 1
ATOM 1573 C C . LEU A 1 200 ? 18.604 -4.602 -5.063 1.00 94.06 200 LEU A C 1
ATOM 1575 O O . LEU A 1 200 ? 19.487 -5.413 -4.738 1.00 94.06 200 LEU A O 1
ATOM 1579 N N . PRO A 1 201 ? 18.875 -3.306 -5.339 1.00 92.56 201 PRO A N 1
ATOM 1580 C CA . PRO A 1 201 ? 20.190 -2.706 -5.135 1.00 92.56 201 PRO A CA 1
ATOM 1581 C C . PRO A 1 201 ? 20.607 -2.843 -3.670 1.00 92.56 201 PRO A C 1
ATOM 1583 O O . PRO A 1 201 ? 19.753 -2.768 -2.781 1.00 92.56 201 PRO A O 1
ATOM 1586 N N . GLU A 1 202 ? 21.900 -3.038 -3.414 1.00 90.06 202 GLU A N 1
ATOM 1587 C CA . GLU A 1 202 ? 22.443 -3.350 -2.084 1.00 90.06 202 GLU A CA 1
ATOM 1588 C C . GLU A 1 202 ? 21.994 -2.342 -1.016 1.00 90.06 202 GLU A C 1
ATOM 1590 O O . GLU A 1 202 ? 21.563 -2.723 0.074 1.00 90.06 202 GLU A O 1
ATOM 1595 N N . GLU A 1 203 ? 21.966 -1.062 -1.372 1.00 90.56 203 GLU A N 1
ATOM 1596 C CA . GLU A 1 203 ? 21.586 0.046 -0.499 1.00 90.56 203 GLU A CA 1
ATOM 1597 C C . GLU A 1 203 ? 20.101 0.028 -0.114 1.00 90.56 203 GLU A C 1
ATOM 1599 O O . GLU A 1 203 ? 19.714 0.630 0.884 1.00 90.56 203 GLU A O 1
ATOM 1604 N N . LYS A 1 204 ? 19.250 -0.646 -0.897 1.00 91.38 204 LYS A N 1
ATOM 1605 C CA . LYS A 1 204 ? 17.803 -0.763 -0.650 1.00 91.38 204 LYS A CA 1
ATOM 1606 C C . LYS A 1 204 ? 17.417 -2.036 0.094 1.00 91.38 204 LYS A C 1
ATOM 1608 O O . LYS A 1 204 ? 16.300 -2.115 0.608 1.00 91.38 204 LYS A O 1
ATOM 1613 N N . ARG A 1 205 ? 18.318 -3.019 0.179 1.00 94.56 205 ARG A N 1
ATOM 1614 C CA . ARG A 1 205 ? 18.054 -4.311 0.834 1.00 94.56 205 ARG A CA 1
ATOM 1615 C C . ARG A 1 205 ? 17.727 -4.134 2.306 1.00 94.56 205 ARG A C 1
ATOM 1617 O O . ARG A 1 205 ? 16.711 -4.638 2.775 1.00 94.56 205 ARG A O 1
ATOM 1624 N N . PHE A 1 206 ? 18.566 -3.379 3.012 1.00 94.75 206 PHE A N 1
ATOM 1625 C CA . PHE A 1 206 ? 18.406 -3.154 4.444 1.00 94.75 206 PHE A CA 1
ATOM 1626 C C . PHE A 1 206 ? 17.087 -2.444 4.770 1.00 94.75 206 PHE A C 1
ATOM 1628 O O . PHE A 1 206 ? 16.353 -2.900 5.646 1.00 94.75 206 PHE A O 1
ATOM 1635 N N . ASP A 1 207 ? 16.753 -1.385 4.028 1.00 93.88 207 ASP A N 1
ATOM 1636 C CA . ASP A 1 207 ? 15.503 -0.641 4.211 1.00 93.88 207 ASP A CA 1
ATOM 1637 C C . ASP A 1 207 ? 14.279 -1.554 4.035 1.00 93.88 207 ASP A C 1
ATOM 1639 O O . ASP A 1 207 ? 13.381 -1.560 4.880 1.00 93.88 207 ASP A O 1
ATOM 1643 N N . MET A 1 208 ? 14.266 -2.380 2.980 1.00 95.94 208 MET A N 1
ATOM 1644 C CA . MET A 1 208 ? 13.185 -3.339 2.723 1.00 95.94 208 MET A CA 1
ATOM 1645 C C . MET A 1 208 ? 13.022 -4.337 3.874 1.00 95.94 208 MET A C 1
ATOM 1647 O O . MET A 1 208 ? 11.912 -4.561 4.367 1.00 95.94 208 MET A O 1
ATOM 1651 N N . MET A 1 209 ? 14.133 -4.922 4.329 1.00 97.50 209 MET A N 1
ATOM 1652 C CA . MET A 1 209 ? 14.131 -5.882 5.431 1.00 97.50 209 MET A CA 1
ATOM 1653 C C . MET A 1 209 ? 13.655 -5.237 6.734 1.00 97.50 209 MET A C 1
ATOM 1655 O O . MET A 1 209 ? 12.832 -5.821 7.437 1.00 97.50 209 MET A O 1
ATOM 1659 N N . MET A 1 210 ? 14.127 -4.027 7.048 1.00 97.62 210 MET A N 1
ATOM 1660 C CA . MET A 1 210 ? 13.742 -3.318 8.267 1.00 97.62 210 MET A CA 1
ATOM 1661 C C . MET A 1 210 ? 12.244 -3.002 8.273 1.00 97.62 210 MET A C 1
ATOM 1663 O O . MET A 1 210 ? 11.567 -3.315 9.251 1.00 97.62 210 MET A O 1
ATOM 1667 N N . LEU A 1 211 ? 11.707 -2.431 7.191 1.00 97.88 211 LEU A N 1
ATOM 1668 C CA . LEU A 1 211 ? 10.278 -2.117 7.093 1.00 97.88 211 LEU A CA 1
ATOM 1669 C C . LEU A 1 211 ? 9.417 -3.377 7.241 1.00 97.88 211 LEU A C 1
ATOM 1671 O O . LEU A 1 211 ? 8.440 -3.386 7.991 1.00 97.88 211 LEU A O 1
ATOM 1675 N N . THR A 1 212 ? 9.819 -4.467 6.589 1.00 98.00 212 THR A N 1
ATOM 1676 C CA . THR A 1 212 ? 9.106 -5.746 6.673 1.00 98.00 212 THR A CA 1
ATOM 1677 C C . THR A 1 212 ? 9.161 -6.340 8.085 1.00 98.00 212 THR A C 1
ATOM 1679 O O . THR A 1 212 ? 8.148 -6.822 8.593 1.00 98.00 212 THR A O 1
ATOM 1682 N N . LEU A 1 213 ? 10.310 -6.255 8.768 1.00 97.94 213 LEU A N 1
ATOM 1683 C CA . LEU A 1 213 ? 10.449 -6.672 10.168 1.00 97.94 213 LEU A CA 1
ATOM 1684 C C . LEU A 1 213 ? 9.577 -5.838 11.106 1.00 97.94 213 LEU A C 1
ATOM 1686 O O . LEU A 1 213 ? 8.926 -6.404 11.980 1.00 97.94 213 LEU A O 1
ATOM 1690 N N . ILE A 1 214 ? 9.527 -4.517 10.921 1.00 97.44 214 ILE A N 1
ATOM 1691 C CA . ILE A 1 214 ? 8.666 -3.633 11.718 1.00 97.44 214 ILE A CA 1
ATOM 1692 C C . ILE A 1 214 ? 7.200 -4.036 11.547 1.00 97.44 214 ILE A C 1
ATOM 1694 O O . ILE A 1 214 ? 6.483 -4.160 12.539 1.00 97.44 214 ILE A O 1
ATOM 1698 N N . LEU A 1 215 ? 6.758 -4.299 10.313 1.00 97.25 215 LEU A N 1
ATOM 1699 C CA . LEU A 1 215 ? 5.395 -4.761 10.063 1.00 97.25 215 LEU A CA 1
ATOM 1700 C C . LEU A 1 215 ? 5.111 -6.098 10.764 1.00 97.25 215 LEU A C 1
ATOM 1702 O O . LEU A 1 215 ? 4.084 -6.232 11.427 1.00 97.25 215 LEU A O 1
ATOM 1706 N N . LEU A 1 216 ? 6.019 -7.073 10.659 1.00 96.88 216 LEU A N 1
ATOM 1707 C CA . LEU A 1 216 ? 5.876 -8.368 11.333 1.00 96.88 216 LEU A CA 1
ATOM 1708 C C . LEU A 1 216 ? 5.802 -8.213 12.856 1.00 96.88 216 LEU A C 1
ATOM 1710 O O . LEU A 1 216 ? 4.945 -8.837 13.481 1.00 96.88 216 LEU A O 1
ATOM 1714 N N . ILE A 1 217 ? 6.641 -7.356 13.445 1.00 95.56 217 ILE A N 1
ATOM 1715 C CA . ILE A 1 217 ? 6.601 -7.036 14.878 1.00 95.56 217 ILE A CA 1
ATOM 1716 C C . ILE A 1 217 ? 5.231 -6.458 15.244 1.00 95.56 217 ILE A C 1
ATOM 1718 O O . ILE A 1 217 ? 4.582 -6.986 16.147 1.00 95.56 217 ILE A O 1
ATOM 1722 N N . ASN A 1 218 ? 4.746 -5.451 14.512 1.00 94.56 218 ASN A N 1
ATOM 1723 C CA . ASN A 1 218 ? 3.432 -4.850 14.757 1.00 94.56 218 ASN A CA 1
ATOM 1724 C C . ASN A 1 218 ? 2.289 -5.872 14.652 1.00 94.56 218 ASN A C 1
ATOM 1726 O O . ASN A 1 218 ? 1.335 -5.830 15.435 1.00 94.56 218 ASN A O 1
ATOM 1730 N N . LEU A 1 219 ? 2.369 -6.798 13.692 1.00 94.44 219 LEU A N 1
ATOM 1731 C CA . LEU A 1 219 ? 1.365 -7.841 13.504 1.00 94.44 219 LEU A CA 1
ATOM 1732 C C . LEU A 1 219 ? 1.291 -8.782 14.707 1.00 94.44 219 LEU A C 1
ATOM 1734 O O . LEU A 1 219 ? 0.186 -9.143 15.113 1.00 94.44 219 LEU A O 1
ATOM 1738 N N . VAL A 1 220 ? 2.427 -9.183 15.279 1.00 93.69 220 VAL A N 1
ATOM 1739 C CA . VAL A 1 220 ? 2.456 -10.224 16.318 1.00 93.69 220 VAL A CA 1
ATOM 1740 C C . VAL A 1 220 ? 2.469 -9.690 17.743 1.00 93.69 220 VAL A C 1
ATOM 1742 O O . VAL A 1 220 ? 2.049 -10.416 18.640 1.00 93.69 220 VAL A O 1
ATOM 1745 N N . GLU A 1 221 ? 2.906 -8.452 17.984 1.00 90.25 221 GLU A N 1
ATOM 1746 C CA . GLU A 1 221 ? 3.176 -7.940 19.336 1.00 90.25 221 GLU A CA 1
ATOM 1747 C C . GLU A 1 221 ? 1.995 -8.151 20.303 1.00 90.25 221 GLU A C 1
ATOM 1749 O O . GLU A 1 221 ? 2.178 -8.652 21.415 1.00 90.25 221 GLU A O 1
ATOM 1754 N N . GLN A 1 222 ? 0.770 -7.858 19.853 1.00 86.81 222 GLN A N 1
ATOM 1755 C CA . GLN A 1 222 ? -0.455 -7.942 20.663 1.00 86.81 222 GLN A CA 1
ATOM 1756 C C . GLN A 1 222 ? -1.578 -8.764 20.006 1.00 86.81 222 GLN A C 1
ATOM 1758 O O . GLN A 1 222 ? -2.761 -8.549 20.280 1.00 86.81 222 GLN A O 1
ATOM 1763 N N . CYS A 1 223 ? -1.238 -9.696 19.114 1.00 90.25 223 CYS A N 1
ATOM 1764 C CA . CYS A 1 223 ? -2.226 -10.561 18.470 1.00 90.25 223 CYS A CA 1
ATOM 1765 C C . CYS A 1 223 ? -1.770 -12.021 18.498 1.00 90.25 223 CYS A C 1
ATOM 1767 O O . CYS A 1 223 ? -0.920 -12.436 17.712 1.00 90.25 223 CYS A O 1
ATOM 1769 N N . ASP A 1 224 ? -2.343 -12.812 19.408 1.00 91.50 224 ASP A N 1
ATOM 1770 C CA . ASP A 1 224 ? -1.970 -14.222 19.572 1.00 91.50 224 ASP A CA 1
ATOM 1771 C C . ASP A 1 224 ? -2.338 -15.080 18.355 1.00 91.50 224 ASP A C 1
ATOM 1773 O O . ASP A 1 224 ? -1.627 -16.035 18.046 1.00 91.50 224 ASP A O 1
ATOM 1777 N N . ASP A 1 225 ? -3.397 -14.719 17.626 1.00 92.31 225 ASP A N 1
ATOM 1778 C CA . ASP A 1 225 ? -3.744 -15.370 16.359 1.00 92.31 225 ASP A CA 1
ATOM 1779 C C . ASP A 1 225 ? -2.631 -15.150 15.325 1.00 92.31 225 ASP A C 1
ATOM 1781 O O . ASP A 1 225 ? -2.133 -16.111 14.740 1.00 92.31 225 ASP A O 1
ATOM 1785 N N . ASN A 1 226 ? -2.135 -13.916 15.193 1.00 94.44 226 ASN A N 1
ATOM 1786 C CA . ASN A 1 226 ? -1.013 -13.608 14.306 1.00 94.44 226 ASN A CA 1
ATOM 1787 C C . ASN A 1 226 ? 0.292 -14.270 14.765 1.00 94.44 226 ASN A C 1
ATOM 1789 O O . ASN A 1 226 ? 1.067 -14.724 13.925 1.00 94.44 226 ASN A O 1
ATOM 1793 N N . LYS A 1 227 ? 0.536 -14.387 16.080 1.00 95.06 227 LYS A N 1
ATOM 1794 C CA . LYS A 1 227 ? 1.679 -15.160 16.603 1.00 95.06 227 LYS A CA 1
ATOM 1795 C C . LYS A 1 227 ? 1.602 -16.616 16.154 1.00 95.06 227 LYS A C 1
ATOM 1797 O O . LYS A 1 227 ? 2.600 -17.161 15.695 1.00 95.06 227 LYS A O 1
ATOM 1802 N N . LYS A 1 228 ? 0.427 -17.247 16.264 1.00 94.25 228 LYS A N 1
ATOM 1803 C CA . LYS A 1 228 ? 0.215 -18.628 15.798 1.00 94.25 228 LYS A CA 1
ATOM 1804 C C . LYS A 1 228 ? 0.416 -18.746 14.292 1.00 94.25 228 LYS A C 1
ATOM 1806 O O . LYS A 1 228 ? 1.063 -19.695 13.859 1.00 94.25 228 LYS A O 1
ATOM 1811 N N . LEU A 1 229 ? -0.094 -17.791 13.511 1.00 93.81 229 LEU A N 1
ATOM 1812 C CA . LEU A 1 229 ? 0.136 -17.747 12.065 1.00 93.81 229 LEU A CA 1
ATOM 1813 C C . LEU A 1 229 ? 1.635 -17.689 11.751 1.00 93.81 229 LEU A C 1
ATOM 1815 O O . LEU A 1 229 ? 2.109 -18.509 10.975 1.00 93.81 229 LEU A O 1
ATOM 1819 N N . LEU A 1 230 ? 2.392 -16.804 12.409 1.00 94.75 230 LEU A N 1
ATOM 1820 C CA . LEU A 1 230 ? 3.837 -16.689 12.203 1.00 94.75 230 LEU A CA 1
ATOM 1821 C C . LEU A 1 230 ? 4.605 -17.948 12.628 1.00 94.75 230 LEU A C 1
ATOM 1823 O O . LEU A 1 230 ? 5.493 -18.379 11.903 1.00 94.75 230 LEU A O 1
ATOM 1827 N N . MET A 1 231 ? 4.259 -18.564 13.763 1.00 94.31 231 MET A N 1
ATOM 1828 C CA . MET A 1 231 ? 4.909 -19.802 14.224 1.00 94.31 231 MET A CA 1
ATOM 1829 C C . MET A 1 231 ? 4.663 -20.993 13.288 1.00 94.31 231 MET A C 1
ATOM 1831 O O . MET A 1 231 ? 5.507 -21.880 13.198 1.00 94.31 231 MET A O 1
ATOM 1835 N N . ASN A 1 232 ? 3.514 -21.019 12.609 1.00 93.56 232 ASN A N 1
ATOM 1836 C CA . ASN A 1 232 ? 3.152 -22.079 11.669 1.00 93.56 232 ASN A CA 1
ATOM 1837 C C . ASN A 1 232 ? 3.582 -21.778 10.225 1.00 93.56 232 ASN A C 1
ATOM 1839 O O . ASN A 1 232 ? 3.518 -22.670 9.374 1.00 93.56 232 ASN A O 1
ATOM 1843 N N . ALA A 1 233 ? 3.980 -20.537 9.936 1.00 92.56 233 ALA A N 1
ATOM 1844 C CA . ALA A 1 233 ? 4.410 -20.127 8.612 1.00 92.56 233 ALA A CA 1
ATOM 1845 C C . ALA A 1 233 ? 5.718 -20.829 8.235 1.00 92.56 233 ALA A C 1
ATOM 1847 O O . ALA A 1 233 ? 6.604 -21.057 9.063 1.00 92.56 233 ALA A O 1
ATOM 1848 N N . LYS A 1 234 ? 5.844 -21.177 6.956 1.00 87.75 234 LYS A N 1
ATOM 1849 C CA . LYS A 1 234 ? 7.054 -21.806 6.428 1.00 87.75 234 LYS A CA 1
ATOM 1850 C C . LYS A 1 234 ? 7.945 -20.745 5.808 1.00 87.75 234 LYS A C 1
ATOM 1852 O O . LYS A 1 234 ? 7.462 -19.816 5.166 1.00 87.75 234 LYS A O 1
ATOM 1857 N N . ALA A 1 235 ? 9.255 -20.915 5.965 1.00 81.19 235 ALA A N 1
ATOM 1858 C CA . ALA A 1 235 ? 10.201 -20.087 5.238 1.00 81.19 235 ALA A CA 1
ATOM 1859 C C . ALA A 1 235 ? 9.958 -20.241 3.721 1.00 81.19 235 ALA A C 1
ATOM 1861 O O . ALA A 1 235 ? 9.721 -21.363 3.257 1.00 81.19 235 ALA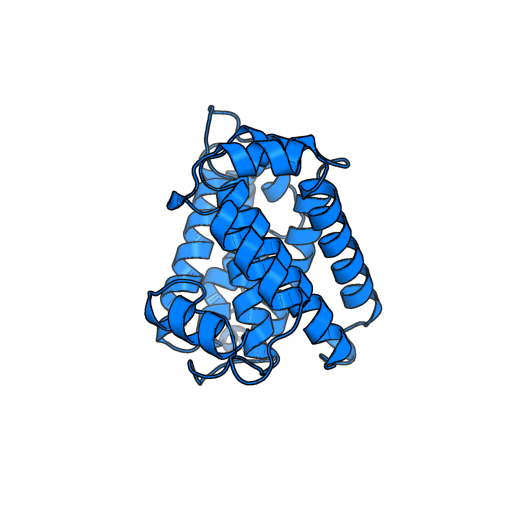 A O 1
ATOM 1862 N N . PRO A 1 236 ? 10.028 -19.149 2.942 1.00 82.81 236 PRO A N 1
ATOM 1863 C CA . PRO A 1 236 ? 9.934 -19.220 1.493 1.00 82.81 236 PRO A CA 1
ATOM 1864 C C . PRO A 1 236 ? 11.014 -20.167 0.948 1.00 82.81 236 PRO A C 1
ATOM 1866 O O . PRO A 1 236 ? 12.174 -20.067 1.379 1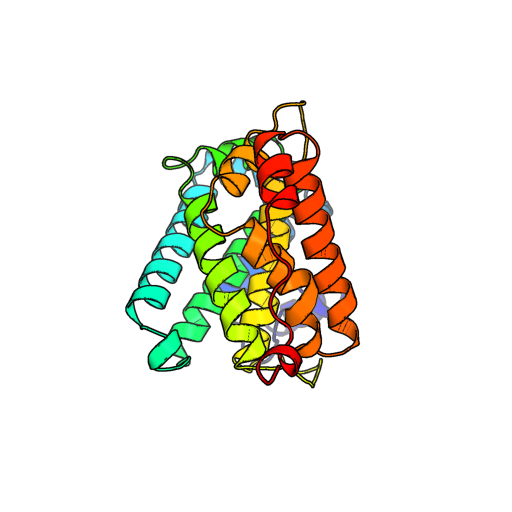.00 82.81 236 PRO A O 1
ATOM 1869 N N . PRO A 1 237 ? 10.677 -21.059 -0.000 1.00 76.06 237 PRO A N 1
ATOM 1870 C CA . PRO A 1 237 ? 11.626 -22.029 -0.536 1.00 76.06 237 PRO A CA 1
ATOM 1871 C C . PRO A 1 237 ? 12.870 -21.329 -1.095 1.00 76.06 237 PRO A C 1
ATOM 1873 O O . PRO A 1 237 ? 12.776 -20.236 -1.656 1.00 76.06 237 PRO A O 1
ATOM 1876 N N . CYS A 1 238 ? 14.040 -21.938 -0.890 1.00 68.44 238 CYS A N 1
ATOM 1877 C CA . CYS A 1 238 ? 15.280 -21.480 -1.515 1.00 68.44 238 CYS A CA 1
ATOM 1878 C C . CYS A 1 238 ? 15.293 -21.925 -2.972 1.00 68.44 238 CYS A C 1
ATOM 1880 O O . CYS A 1 238 ? 14.942 -23.080 -3.212 1.00 68.44 238 CYS A O 1
ATOM 1882 N N . PRO A 1 239 ? 15.712 -21.076 -3.930 1.00 61.81 239 PRO A N 1
ATOM 1883 C CA . PRO A 1 239 ? 15.899 -21.509 -5.314 1.00 61.81 239 PRO A CA 1
ATOM 1884 C C . PRO A 1 239 ? 16.804 -22.746 -5.419 1.00 61.81 239 PRO A C 1
ATOM 1886 O O . PRO A 1 239 ? 16.596 -23.586 -6.286 1.00 61.81 239 PRO A O 1
ATOM 1889 N N . GLU A 1 240 ? 17.757 -22.893 -4.494 1.00 56.84 240 GLU A N 1
ATOM 1890 C CA . GLU A 1 240 ? 18.680 -24.033 -4.426 1.00 56.84 240 GLU A CA 1
ATOM 1891 C C . GLU A 1 240 ? 18.008 -25.352 -4.000 1.00 56.84 240 GLU A C 1
ATOM 1893 O O . GLU A 1 240 ? 18.467 -26.416 -4.394 1.00 56.84 240 GLU A O 1
ATOM 1898 N N . ASN A 1 241 ? 16.868 -25.309 -3.301 1.00 48.94 241 ASN A N 1
ATOM 1899 C CA . ASN A 1 241 ? 16.172 -26.507 -2.805 1.00 48.94 241 ASN A CA 1
ATOM 1900 C C . ASN A 1 241 ? 15.171 -27.098 -3.822 1.00 48.94 241 ASN A C 1
ATOM 1902 O O . ASN A 1 241 ? 14.372 -27.956 -3.462 1.00 48.94 241 ASN A O 1
ATOM 1906 N N . LEU A 1 242 ? 15.140 -26.606 -5.067 1.00 46.38 242 LEU A N 1
ATOM 1907 C CA . LEU A 1 242 ? 14.290 -27.159 -6.134 1.00 46.38 242 LEU A CA 1
ATOM 1908 C C . LEU A 1 242 ? 14.908 -28.382 -6.829 1.00 46.38 242 LEU A C 1
ATOM 1910 O O . LEU A 1 242 ? 14.236 -29.013 -7.645 1.00 46.38 242 LEU A O 1
ATOM 1914 N N . PHE A 1 243 ? 16.165 -28.703 -6.515 1.00 45.50 243 PHE A N 1
ATOM 1915 C CA . PHE A 1 243 ? 16.917 -29.809 -7.112 1.00 45.50 243 PHE A CA 1
ATOM 1916 C C . PHE A 1 243 ? 17.324 -30.906 -6.114 1.00 45.50 243 PHE A C 1
ATOM 1918 O O . PHE A 1 243 ? 18.044 -31.817 -6.520 1.00 45.50 243 PHE A O 1
ATOM 1925 N N . ASP A 1 244 ? 16.827 -30.849 -4.874 1.00 36.06 244 ASP A N 1
ATOM 1926 C CA . ASP A 1 244 ? 16.997 -31.892 -3.848 1.00 36.06 244 ASP A CA 1
ATOM 1927 C C . ASP A 1 244 ? 15.682 -32.636 -3.562 1.00 36.06 244 ASP A C 1
ATOM 1929 O O . ASP A 1 244 ? 14.634 -31.967 -3.386 1.00 36.06 244 ASP A O 1
#

pLDDT: mean 88.51, std 12.76, range [36.06, 98.62]

Organism: NCBI:txid1563983

Foldseek 3Di:
DLVVQVVCVVVVQLVPDDSVDDDPVSVVLSVLLVCLAPVNDQVVLVVCVVVCVLVVLLVLLVVLLVVLVVVPCVPPNDDPVNLVSLVSNLSSLSSLLSSLVVPVVSLVCCCPPPNRSSLQSLLVLLLVLLVCLQVVFDADPVDCDDPNNSSLSSNLSSLSNLLSSLDDDDLDSSSLVSNLPHPCSLVSLLSQQPPSLVRYHVVCSVVSNVSSVSSLCSNPVRDVVSVVVNVPHDRDDDPVVPVD

Secondary structure (DSSP, 8-state):
-HHHHHHHHHTTS-TT--TTS--HHHHHHHHHHHHTSTTT-SHHHHHHHHTTHHHHHHHHHHHHHHHHHHTTHHHH---HHHHHHHHHHHHHHHHHHHHHTT-HHHHHHHHHGGGGHHHHHHHHHHHHHHHHTTTS----TT--SSHHHHHHHHHHHHHHHHHHHH--SSS--HHHHHHHTSTTHHHHHHHHHHTGGGGS-HHHHHHHHHHHHHHHHHHHTT-HHHHHHHHHPPPPPPGGGG--

Mean predicted aligned error: 6.94 Å